Protein AF-A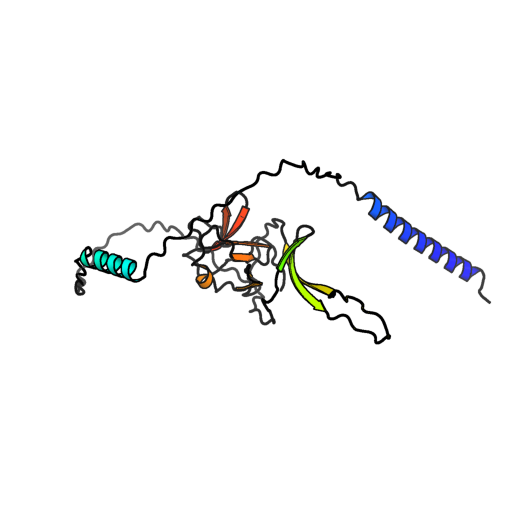0A955KFC2-F1 (afdb_monomer)

Secondary structure (DSSP, 8-state):
---HHHHHHHHHHHHHHHHHHHHHHHHHHTT-----------------------PPP---HHHHHHHHHHHHHHS-----PPPP---------------------PPP-EEEEEE---S----TTEEEEEETTEEEEEEEEEEPP--------------EEEEEEEEEEE-S-----B-EEESEEEEETTSPEEEGGGHHHHTTS-TT-EEEEETTS-EEEEE--SPP-TTSEEEETTEEEEEE-TT-SSS-SSBSSPPPP-

Solvent-accessible surface area (backbone atoms only — not comparable to full-atom values): 16300 Å² total; per-residue (Å²): 133,84,54,70,68,60,54,52,54,52,51,51,53,51,54,52,52,54,51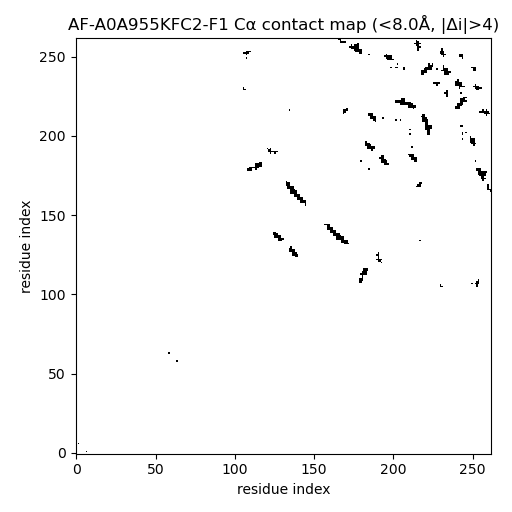,54,53,52,55,56,57,56,62,62,63,76,71,73,86,70,85,83,77,80,82,75,82,74,88,68,79,86,74,83,81,79,80,80,80,78,74,76,77,80,77,49,74,65,60,56,50,52,52,52,53,50,54,55,66,71,58,77,70,86,78,82,78,75,87,80,85,79,81,91,76,83,91,76,92,72,89,69,82,78,75,76,77,74,74,79,74,55,66,73,37,66,32,99,74,52,45,76,79,82,75,93,79,73,34,81,63,47,44,79,44,83,55,96,73,27,38,37,32,27,32,75,43,78,41,79,72,80,78,73,94,68,85,87,74,96,68,86,75,76,74,45,74,44,81,44,79,70,37,68,22,46,68,64,90,51,82,42,79,29,56,35,51,39,44,59,48,27,39,30,74,74,34,41,76,34,44,29,82,45,31,77,80,47,57,86,34,49,54,89,38,74,52,27,32,31,30,33,32,41,43,28,27,12,37,40,92,66,85,55,49,66,33,28,30,40,74,58,97,88,41,70,30,32,32,28,42,93,89,48,68,41,41,53,21,34,35,56,17,72,64,48,78,126

Structure (mmCIF, N/CA/C/O backbone):
data_AF-A0A955KFC2-F1
#
_entry.id   AF-A0A955KFC2-F1
#
loop_
_atom_site.group_PDB
_atom_site.id
_atom_site.type_symbol
_atom_site.label_atom_id
_atom_site.label_alt_id
_atom_site.label_comp_id
_atom_site.label_asym_id
_atom_site.label_entity_id
_atom_site.label_seq_id
_atom_site.pdbx_PDB_ins_code
_atom_site.Cartn_x
_atom_site.Cartn_y
_atom_site.Cartn_z
_atom_site.occupancy
_atom_site.B_iso_or_equiv
_atom_site.auth_seq_id
_atom_site.auth_comp_id
_atom_site.auth_asym_id
_atom_site.auth_atom_id
_atom_site.pdbx_PDB_model_num
ATOM 1 N N . MET A 1 1 ? 55.653 7.088 -36.688 1.00 61.22 1 MET A N 1
ATOM 2 C CA . MET A 1 1 ? 56.842 6.793 -35.860 1.00 61.22 1 MET A CA 1
ATOM 3 C C . MET A 1 1 ? 56.510 7.231 -34.441 1.00 61.22 1 MET A C 1
ATOM 5 O O . MET A 1 1 ? 56.567 8.418 -34.149 1.00 61.22 1 MET A O 1
ATOM 9 N N . PHE A 1 2 ? 56.004 6.314 -33.612 1.00 59.47 2 PHE A N 1
ATOM 10 C CA . PHE A 1 2 ? 55.626 6.640 -32.236 1.00 59.47 2 PHE A CA 1
ATOM 11 C C . PHE A 1 2 ? 56.893 6.969 -31.446 1.00 59.47 2 PHE A C 1
ATOM 13 O O . PHE A 1 2 ? 57.837 6.179 -31.431 1.00 59.47 2 PHE A O 1
ATOM 20 N N . ARG A 1 3 ? 56.949 8.162 -30.845 1.00 83.81 3 ARG A N 1
ATOM 21 C CA . ARG A 1 3 ? 58.062 8.534 -29.970 1.00 83.81 3 ARG A CA 1
ATOM 22 C C . ARG A 1 3 ? 58.012 7.619 -28.754 1.00 83.81 3 ARG A C 1
ATOM 24 O O . ARG A 1 3 ? 56.961 7.461 -28.142 1.00 83.81 3 ARG A O 1
ATOM 31 N N . THR A 1 4 ? 59.153 7.042 -28.392 1.00 85.94 4 THR A N 1
ATOM 32 C CA . THR A 1 4 ? 59.312 6.133 -27.242 1.00 85.94 4 THR A CA 1
ATOM 33 C C . THR A 1 4 ? 58.721 6.704 -25.949 1.00 85.94 4 THR A C 1
ATOM 35 O O . THR A 1 4 ? 58.198 5.959 -25.130 1.00 85.94 4 THR A O 1
ATOM 38 N N . ARG A 1 5 ? 58.708 8.035 -25.808 1.00 84.38 5 ARG A N 1
ATOM 39 C CA . ARG A 1 5 ? 58.059 8.755 -24.706 1.00 84.38 5 ARG A CA 1
ATOM 40 C C . ARG A 1 5 ? 56.543 8.534 -24.625 1.00 84.38 5 ARG A C 1
ATOM 42 O O . ARG A 1 5 ? 56.025 8.317 -23.536 1.00 84.38 5 ARG A O 1
ATOM 49 N N . ASP A 1 6 ? 55.843 8.570 -25.753 1.00 83.44 6 ASP A N 1
ATOM 50 C CA . ASP A 1 6 ? 54.380 8.458 -25.776 1.00 83.44 6 ASP A CA 1
ATOM 51 C C . ASP A 1 6 ? 53.945 6.999 -25.550 1.00 83.44 6 ASP A C 1
ATOM 53 O O . ASP A 1 6 ? 52.912 6.743 -24.936 1.00 83.44 6 ASP A O 1
ATOM 57 N N . PHE A 1 7 ? 54.787 6.038 -25.949 1.00 87.94 7 PHE A N 1
ATOM 58 C CA . PHE A 1 7 ? 54.589 4.620 -25.647 1.00 87.94 7 PHE A CA 1
ATOM 59 C C . PHE A 1 7 ? 54.726 4.321 -24.148 1.00 87.94 7 PHE A C 1
ATOM 61 O O . PHE A 1 7 ? 53.914 3.589 -23.592 1.00 87.94 7 PHE A O 1
ATOM 68 N N . VAL A 1 8 ? 55.710 4.927 -23.472 1.00 90.94 8 VAL A N 1
ATOM 69 C CA . VAL A 1 8 ? 55.885 4.764 -22.019 1.00 90.94 8 VAL A CA 1
ATOM 70 C C . VAL A 1 8 ? 54.702 5.356 -21.253 1.00 90.94 8 VAL A C 1
ATOM 72 O O . VAL A 1 8 ? 54.205 4.718 -20.330 1.00 90.94 8 VAL A O 1
ATOM 75 N N . LEU A 1 9 ? 54.200 6.529 -21.655 1.00 90.38 9 LEU A N 1
ATOM 76 C CA . LEU A 1 9 ? 53.029 7.132 -21.008 1.00 90.38 9 LEU A CA 1
ATOM 77 C C . LEU A 1 9 ? 51.771 6.275 -21.183 1.00 90.38 9 LEU A C 1
ATOM 79 O O . LEU A 1 9 ? 51.054 6.052 -20.212 1.00 90.38 9 LEU A O 1
ATOM 83 N N . LEU A 1 10 ? 51.537 5.743 -22.384 1.00 89.62 10 LEU A N 1
ATOM 84 C CA . LEU A 1 10 ? 50.406 4.854 -22.651 1.00 89.62 10 LEU A CA 1
ATOM 85 C C . LEU A 1 10 ? 50.527 3.525 -21.888 1.00 89.62 10 LEU A C 1
ATOM 87 O O . LEU A 1 10 ? 49.538 3.004 -21.382 1.00 89.62 10 LEU A O 1
ATOM 91 N N . PHE A 1 11 ? 51.736 2.982 -21.752 1.00 93.50 11 PHE A N 1
ATOM 92 C CA . PHE A 1 11 ? 51.947 1.759 -20.983 1.00 93.50 11 PHE A CA 1
ATOM 93 C C . PHE A 1 11 ? 51.674 1.971 -19.487 1.00 93.50 11 PHE A C 1
ATOM 95 O O . PHE A 1 11 ? 51.004 1.156 -18.856 1.00 93.50 11 PHE A O 1
ATOM 102 N N . VAL A 1 12 ? 52.125 3.096 -18.923 1.00 95.00 12 VAL A N 1
ATOM 103 C CA . VAL A 1 12 ? 51.882 3.439 -17.512 1.00 95.00 12 VAL A CA 1
ATOM 104 C C . VAL A 1 12 ? 50.390 3.631 -17.231 1.00 95.00 12 VAL A C 1
ATOM 106 O O . VAL A 1 12 ? 49.900 3.141 -16.213 1.00 95.00 12 VAL A O 1
ATOM 109 N N . THR A 1 13 ? 49.643 4.284 -18.127 1.00 94.31 13 THR A N 1
ATOM 110 C CA . THR A 1 13 ? 48.195 4.467 -17.940 1.00 94.31 13 THR A CA 1
ATOM 111 C C . THR A 1 13 ? 47.431 3.150 -18.031 1.00 94.31 13 THR A C 1
ATOM 113 O O . THR A 1 13 ? 46.535 2.921 -17.220 1.00 94.31 13 THR A O 1
ATOM 116 N N . ILE A 1 14 ? 47.809 2.251 -18.946 1.00 95.19 14 ILE A N 1
ATOM 117 C CA . ILE A 1 14 ? 47.202 0.916 -19.046 1.00 95.19 14 ILE A CA 1
ATOM 118 C C . ILE A 1 14 ? 47.467 0.095 -17.782 1.00 95.19 14 ILE A C 1
ATOM 120 O O . ILE A 1 14 ? 46.535 -0.491 -17.234 1.00 95.19 14 ILE A O 1
ATOM 124 N N . VAL A 1 15 ? 48.705 0.078 -17.279 1.00 95.62 15 VAL A N 1
ATOM 125 C CA . VAL A 1 15 ? 49.044 -0.654 -16.047 1.00 95.62 15 VAL A CA 1
ATOM 126 C C . VAL A 1 15 ? 48.265 -0.105 -14.851 1.00 95.62 15 VAL A C 1
ATOM 128 O O . VAL A 1 15 ? 47.722 -0.882 -14.068 1.00 95.62 15 VAL A O 1
ATOM 131 N N . PHE A 1 16 ? 48.142 1.219 -14.738 1.00 94.94 16 PHE A N 1
ATOM 132 C CA . PHE A 1 16 ? 47.355 1.850 -13.679 1.00 94.94 16 PHE A CA 1
ATOM 133 C C . PHE A 1 16 ? 45.870 1.462 -13.754 1.00 94.94 16 PHE A C 1
ATOM 135 O O . PHE A 1 16 ? 45.256 1.133 -12.739 1.00 94.94 16 PHE A O 1
ATOM 142 N N . LEU A 1 17 ? 45.303 1.434 -14.962 1.00 94.50 17 LEU A N 1
ATOM 143 C CA . LEU A 1 17 ? 43.907 1.070 -15.190 1.00 94.50 17 LEU A CA 1
ATOM 144 C C . LEU A 1 17 ? 43.649 -0.409 -14.851 1.00 94.50 17 LEU A C 1
ATOM 146 O O . LEU A 1 17 ? 42.684 -0.721 -14.154 1.00 94.50 17 LEU A O 1
ATOM 150 N N . ILE A 1 18 ? 44.549 -1.314 -15.248 1.00 95.31 18 ILE A N 1
ATOM 151 C CA . ILE A 1 18 ? 44.472 -2.740 -14.890 1.00 95.31 18 ILE A CA 1
ATOM 152 C C . ILE A 1 18 ? 44.576 -2.929 -13.372 1.00 95.31 18 ILE A C 1
ATOM 154 O O . ILE A 1 18 ? 43.822 -3.719 -12.799 1.00 95.31 18 ILE A O 1
ATOM 158 N N . MET A 1 19 ? 45.459 -2.189 -12.696 1.00 94.12 19 MET A N 1
ATOM 159 C CA . MET A 1 19 ? 45.613 -2.270 -11.242 1.00 94.12 19 MET A CA 1
ATOM 160 C C . MET A 1 19 ? 44.346 -1.800 -10.509 1.00 94.12 19 MET A C 1
ATOM 162 O O . MET A 1 19 ? 43.916 -2.449 -9.555 1.00 94.12 19 MET A O 1
ATOM 166 N N . ALA A 1 20 ? 43.702 -0.730 -10.988 1.00 90.50 20 ALA A N 1
ATOM 167 C CA . ALA A 1 20 ? 42.450 -0.224 -10.428 1.00 90.50 20 ALA A CA 1
ATOM 168 C C . ALA A 1 20 ? 41.291 -1.225 -10.585 1.00 90.50 20 ALA A C 1
ATOM 170 O O . ALA A 1 20 ? 40.562 -1.485 -9.625 1.00 90.50 20 ALA A O 1
ATOM 171 N N . ILE A 1 21 ? 41.154 -1.849 -11.761 1.00 88.75 21 ILE A N 1
ATOM 172 C CA . ILE A 1 21 ? 40.141 -2.892 -11.990 1.00 88.75 21 ILE A CA 1
ATOM 173 C C . ILE A 1 21 ? 40.398 -4.097 -11.074 1.00 88.75 21 ILE A C 1
ATOM 175 O O . ILE A 1 21 ? 39.487 -4.550 -10.382 1.00 88.75 21 ILE A O 1
ATOM 179 N N . SER A 1 22 ? 41.649 -4.562 -10.998 1.00 87.19 22 SER A N 1
ATOM 180 C CA . SER A 1 22 ? 42.053 -5.691 -10.143 1.00 87.19 22 SER A CA 1
ATOM 181 C C . SER A 1 22 ? 41.725 -5.453 -8.664 1.00 87.19 22 SER A C 1
ATOM 183 O O . SER A 1 22 ? 41.170 -6.326 -8.000 1.00 87.19 22 SER A O 1
ATOM 185 N N . ALA A 1 23 ? 42.022 -4.255 -8.149 1.00 83.56 23 ALA A N 1
ATOM 186 C CA . ALA A 1 23 ? 41.739 -3.888 -6.762 1.00 83.56 23 ALA A CA 1
ATOM 187 C C . ALA A 1 23 ? 40.231 -3.836 -6.463 1.00 83.56 23 ALA A C 1
ATOM 189 O O . ALA A 1 23 ? 39.800 -4.179 -5.361 1.00 83.56 23 ALA A O 1
ATOM 190 N N . THR A 1 24 ? 39.424 -3.441 -7.449 1.00 83.31 24 THR A N 1
ATOM 191 C CA . THR A 1 24 ? 37.966 -3.364 -7.301 1.00 83.31 24 THR A CA 1
ATOM 192 C C . THR A 1 24 ? 37.343 -4.760 -7.223 1.00 83.31 24 THR A C 1
ATOM 194 O O . THR A 1 24 ? 36.487 -4.994 -6.374 1.00 83.31 24 THR A O 1
ATOM 197 N N . LEU A 1 25 ? 37.828 -5.710 -8.033 1.00 77.25 25 LEU A N 1
ATOM 198 C CA . LEU A 1 25 ? 37.361 -7.103 -8.025 1.00 77.25 25 LEU A CA 1
ATOM 199 C C . LEU A 1 25 ? 37.777 -7.873 -6.759 1.00 77.25 25 LEU A C 1
ATOM 201 O O . LEU A 1 25 ? 37.017 -8.692 -6.251 1.00 77.25 25 LEU A O 1
ATOM 205 N N . PHE A 1 26 ? 38.955 -7.591 -6.196 1.00 75.50 26 PHE A N 1
ATOM 206 C CA . PHE A 1 26 ? 39.386 -8.241 -4.949 1.00 75.50 26 PHE A CA 1
ATOM 207 C C . PHE A 1 26 ? 38.607 -7.756 -3.715 1.00 75.50 26 PHE A C 1
ATOM 209 O O . PHE A 1 26 ? 38.409 -8.510 -2.760 1.00 75.50 26 PHE A O 1
ATOM 216 N N . LYS A 1 27 ? 38.137 -6.502 -3.723 1.00 66.94 27 LYS A N 1
ATOM 217 C CA . LYS A 1 27 ? 37.356 -5.931 -2.614 1.00 66.94 27 LYS A CA 1
ATOM 218 C C . LYS A 1 27 ? 35.906 -6.429 -2.591 1.00 66.94 27 LYS A C 1
ATOM 220 O O . LYS A 1 27 ? 35.290 -6.433 -1.529 1.00 66.94 27 LYS A O 1
ATOM 225 N N . THR A 1 28 ? 35.362 -6.870 -3.725 1.00 57.62 28 THR A N 1
ATOM 226 C CA . THR A 1 28 ? 34.033 -7.500 -3.780 1.00 57.62 28 THR A CA 1
ATOM 227 C C . THR A 1 28 ? 34.054 -8.966 -3.341 1.00 57.62 28 THR A C 1
ATOM 229 O O . THR A 1 28 ? 33.053 -9.433 -2.809 1.00 57.62 28 THR A O 1
ATOM 232 N N . GLN A 1 29 ? 35.182 -9.677 -3.464 1.00 56.44 29 GLN A N 1
ATOM 233 C CA . GLN A 1 29 ? 35.295 -11.077 -3.021 1.00 56.44 29 GLN A CA 1
ATOM 234 C C . GLN A 1 29 ? 35.478 -11.252 -1.505 1.00 56.44 29 GLN A C 1
ATOM 236 O O . GLN A 1 29 ? 35.039 -12.253 -0.951 1.00 56.44 29 GLN A O 1
ATOM 241 N N . THR A 1 30 ? 36.075 -10.286 -0.803 1.00 52.53 30 THR A N 1
ATOM 242 C CA . THR A 1 30 ? 36.317 -10.384 0.654 1.00 52.53 30 THR A CA 1
ATOM 243 C C . THR A 1 30 ? 35.120 -9.975 1.520 1.00 52.53 30 THR A C 1
ATOM 245 O O . THR A 1 30 ? 35.233 -9.926 2.741 1.00 52.53 30 THR A O 1
ATOM 248 N N . LYS A 1 31 ? 33.953 -9.721 0.910 1.00 46.53 31 LYS A N 1
ATOM 249 C CA . LYS A 1 31 ? 32.684 -9.438 1.603 1.00 46.53 31 LYS A CA 1
ATOM 250 C C . LYS A 1 31 ? 31.632 -10.535 1.365 1.00 46.53 31 LYS A C 1
ATOM 252 O O . LYS A 1 31 ? 30.448 -10.247 1.243 1.00 46.53 31 LYS A O 1
ATOM 257 N N . SER A 1 32 ? 32.083 -11.785 1.283 1.00 47.16 32 SER A N 1
ATOM 258 C CA . SER A 1 32 ? 31.260 -12.995 1.407 1.00 47.16 32 SER A CA 1
ATOM 259 C C . SER A 1 32 ? 31.760 -13.774 2.619 1.00 47.16 32 SER A C 1
ATOM 261 O O . SER A 1 32 ? 32.472 -14.762 2.498 1.00 47.16 32 SER A O 1
ATOM 263 N N . ASP A 1 33 ? 31.437 -13.256 3.799 1.00 50.62 33 ASP A N 1
ATOM 264 C CA . ASP A 1 33 ? 31.399 -14.055 5.019 1.00 50.62 33 ASP A CA 1
ATOM 265 C C . ASP A 1 33 ? 29.950 -13.996 5.500 1.00 50.62 33 ASP A C 1
ATOM 267 O O . ASP A 1 33 ? 29.528 -13.104 6.237 1.00 50.62 33 ASP A O 1
ATOM 271 N N . SER A 1 34 ? 29.139 -14.869 4.916 1.00 47.09 34 SER A N 1
ATOM 272 C CA . SER A 1 34 ? 27.768 -15.117 5.332 1.00 47.09 34 SER A CA 1
ATOM 273 C C . SER A 1 34 ? 27.632 -16.619 5.473 1.00 47.09 34 SER A C 1
ATOM 275 O O . SER A 1 34 ? 27.708 -17.348 4.487 1.00 47.09 34 SER A O 1
ATOM 277 N N . GLN A 1 35 ? 27.501 -17.025 6.734 1.00 47.53 35 GLN A N 1
ATOM 278 C CA . GLN A 1 35 ? 27.220 -18.364 7.225 1.00 47.53 35 GLN A CA 1
ATOM 279 C C . GLN A 1 35 ? 26.385 -19.187 6.244 1.00 47.53 35 GLN A C 1
ATOM 281 O O . GLN A 1 35 ? 25.205 -18.913 6.017 1.00 47.53 35 GLN A O 1
ATOM 286 N N . ASP A 1 36 ? 27.018 -20.229 5.722 1.00 40.25 36 ASP A N 1
ATOM 287 C CA . ASP A 1 36 ? 26.385 -21.307 4.984 1.00 40.25 36 ASP A CA 1
ATOM 288 C C . ASP A 1 36 ? 25.473 -22.073 5.958 1.00 40.25 36 ASP A C 1
ATOM 290 O O . ASP A 1 36 ? 25.904 -22.936 6.725 1.00 40.25 36 ASP A O 1
ATOM 294 N N . SER A 1 37 ? 24.207 -21.661 6.022 1.00 49.53 37 SER A N 1
ATOM 295 C CA . SER A 1 37 ? 23.164 -22.381 6.748 1.00 49.53 37 SER A CA 1
ATOM 296 C C . SER A 1 37 ? 22.727 -23.543 5.871 1.00 49.53 37 SER A C 1
ATOM 298 O O . SER A 1 37 ? 21.820 -23.425 5.050 1.00 49.53 37 SER A O 1
ATOM 300 N N . GLN A 1 38 ? 23.426 -24.662 6.019 1.00 46.75 38 GLN A N 1
ATOM 301 C CA . GLN A 1 38 ? 23.119 -25.912 5.344 1.00 46.75 38 GLN A CA 1
ATOM 302 C C . GLN A 1 38 ? 21.745 -26.413 5.827 1.00 46.75 38 GLN A C 1
ATOM 304 O O . GLN A 1 38 ? 21.617 -26.986 6.908 1.00 46.75 38 GLN A O 1
ATOM 309 N N . ILE A 1 39 ? 20.693 -26.158 5.043 1.00 49.41 39 ILE A N 1
ATOM 310 C CA . ILE A 1 39 ? 19.355 -26.713 5.278 1.00 49.41 39 ILE A CA 1
ATOM 311 C C . ILE A 1 39 ? 19.434 -28.216 5.000 1.00 49.41 39 ILE A C 1
ATOM 313 O O . ILE A 1 39 ? 19.470 -28.660 3.853 1.00 49.41 39 ILE A O 1
ATOM 317 N N . GLN A 1 40 ? 19.505 -29.004 6.070 1.00 46.59 40 GLN A N 1
ATOM 318 C CA . GLN A 1 40 ? 19.429 -30.456 6.024 1.00 46.59 40 GLN A CA 1
ATOM 319 C C . GLN A 1 40 ? 17.948 -30.852 6.054 1.00 46.59 40 GLN A C 1
ATOM 321 O O . GLN A 1 40 ? 17.295 -30.770 7.094 1.00 46.59 40 GLN A O 1
ATOM 326 N N . PHE A 1 41 ? 17.401 -31.251 4.906 1.00 52.97 41 PHE A N 1
ATOM 327 C CA . PHE A 1 41 ? 16.067 -31.843 4.847 1.00 52.97 41 PHE A CA 1
ATOM 328 C C . PHE A 1 41 ? 16.122 -33.214 5.525 1.00 52.97 41 PHE A C 1
ATOM 330 O O . PHE A 1 41 ? 16.701 -34.162 4.996 1.00 52.97 41 PHE A O 1
ATOM 337 N N . VAL A 1 42 ? 15.567 -33.296 6.733 1.00 51.06 42 VAL A N 1
ATOM 338 C CA . VAL A 1 42 ? 15.299 -34.571 7.395 1.00 51.06 42 VAL A CA 1
ATOM 339 C C . VAL A 1 42 ? 14.081 -35.166 6.707 1.00 51.06 42 VAL A C 1
ATOM 341 O O . VAL A 1 42 ? 12.971 -34.653 6.855 1.00 51.06 42 VAL A O 1
ATOM 344 N N . ASP A 1 43 ? 14.325 -36.222 5.935 1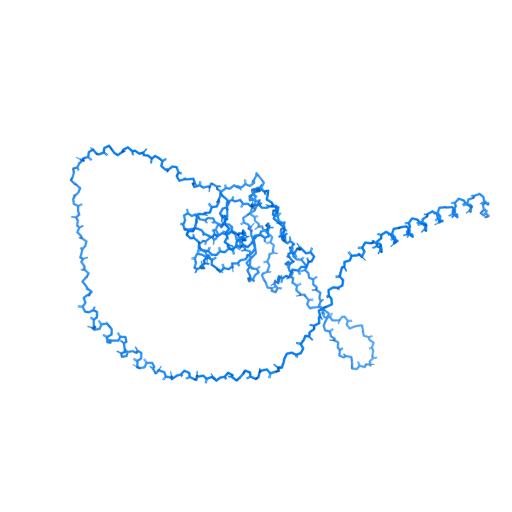.00 50.81 43 ASP A N 1
ATOM 345 C CA . ASP A 1 43 ? 13.313 -37.075 5.320 1.00 50.81 43 ASP A CA 1
ATOM 346 C C . ASP A 1 43 ? 12.462 -37.687 6.442 1.00 50.81 43 ASP A C 1
ATOM 348 O O . ASP A 1 43 ? 12.825 -38.673 7.088 1.00 50.81 43 ASP A O 1
ATOM 352 N N . SER A 1 44 ? 11.391 -36.977 6.785 1.00 52.62 44 SER A N 1
ATOM 353 C CA . SER A 1 44 ? 10.448 -37.367 7.820 1.00 52.62 44 SER A CA 1
ATOM 354 C C . SER A 1 44 ? 9.400 -38.223 7.140 1.00 52.62 44 SER A C 1
ATOM 356 O O . SER A 1 44 ? 8.794 -37.798 6.158 1.00 52.62 44 SER A O 1
ATOM 358 N N . ALA A 1 45 ? 9.268 -39.447 7.647 1.00 51.97 45 ALA A N 1
ATOM 359 C CA . ALA A 1 45 ? 8.430 -40.504 7.118 1.00 51.97 45 ALA A CA 1
ATOM 360 C C . ALA A 1 45 ? 7.095 -39.985 6.567 1.00 51.97 45 ALA A C 1
ATOM 362 O O . ALA A 1 45 ? 6.375 -39.231 7.215 1.00 51.97 45 ALA A O 1
ATOM 363 N N . GLN A 1 46 ? 6.811 -40.435 5.352 1.00 53.75 46 GLN A N 1
ATOM 364 C CA . GLN A 1 46 ? 5.597 -40.232 4.585 1.00 53.75 46 GLN A CA 1
ATOM 365 C C . GLN A 1 46 ? 4.365 -40.636 5.415 1.00 53.75 46 GLN A C 1
ATOM 367 O O . GLN A 1 46 ? 3.959 -41.796 5.420 1.00 53.75 46 GLN A O 1
ATOM 372 N N . GLU A 1 47 ? 3.779 -39.690 6.148 1.00 55.41 47 GLU A N 1
ATOM 373 C CA . GLU A 1 47 ? 2.449 -39.865 6.720 1.00 55.41 47 GLU A CA 1
ATOM 374 C C . GLU A 1 47 ? 1.425 -39.707 5.590 1.00 55.41 47 GLU A C 1
ATOM 376 O O . GLU A 1 47 ? 1.227 -38.624 5.034 1.00 55.41 47 GLU A O 1
ATOM 381 N N . GLU A 1 48 ? 0.808 -40.824 5.203 1.00 48.66 48 GLU A N 1
ATOM 382 C CA . GLU A 1 48 ? -0.365 -40.853 4.331 1.00 48.66 48 GLU A CA 1
ATOM 383 C C . GLU A 1 48 ? -1.535 -40.151 5.031 1.00 48.66 48 GLU A C 1
ATOM 385 O O . GLU A 1 48 ? -2.272 -40.741 5.821 1.00 48.66 48 GLU A O 1
ATOM 390 N N . TYR A 1 49 ? -1.739 -38.875 4.717 1.00 56.34 49 TYR A N 1
ATOM 391 C CA . TYR A 1 49 ? -2.977 -38.184 5.054 1.00 56.34 49 TYR A CA 1
ATOM 392 C C . TYR A 1 49 ? -4.067 -38.590 4.054 1.00 56.34 49 TYR A C 1
ATOM 394 O O . TYR A 1 49 ? -4.155 -38.065 2.944 1.00 56.34 49 TYR A O 1
ATOM 402 N N . SER A 1 50 ? -4.912 -39.541 4.456 1.00 54.22 50 SER A N 1
ATOM 403 C CA . SER A 1 50 ? -6.168 -39.859 3.774 1.00 54.22 50 SER A CA 1
ATOM 404 C C . SER A 1 50 ? -7.228 -38.823 4.155 1.00 54.22 50 SER A C 1
ATOM 406 O O . SER A 1 50 ? -7.744 -38.839 5.271 1.00 54.22 50 SER A O 1
ATOM 408 N N . ALA A 1 51 ? -7.569 -37.924 3.231 1.00 50.38 51 ALA A N 1
ATOM 409 C CA . ALA A 1 51 ? -8.714 -37.031 3.377 1.00 50.38 51 ALA A CA 1
ATOM 410 C C . ALA A 1 51 ? -9.996 -37.756 2.939 1.00 50.38 51 ALA A C 1
ATOM 412 O O . ALA A 1 51 ? -10.199 -38.027 1.755 1.00 50.38 51 ALA A O 1
ATOM 413 N N . GLU A 1 52 ? -10.873 -38.063 3.893 1.00 56.81 52 GLU A N 1
ATOM 414 C CA . GLU A 1 52 ? -12.214 -38.561 3.599 1.00 56.81 52 GLU A CA 1
ATOM 415 C C . GLU A 1 52 ? -13.110 -37.381 3.196 1.00 56.81 52 GLU A C 1
ATOM 417 O O . GLU A 1 52 ? -13.404 -36.485 3.989 1.00 56.81 52 GLU A O 1
ATOM 422 N N . ILE A 1 53 ? -13.509 -37.350 1.924 1.00 54.12 53 ILE A N 1
ATOM 423 C CA . ILE A 1 53 ? -14.454 -36.360 1.406 1.00 54.12 53 ILE A CA 1
ATOM 424 C C . ILE A 1 53 ? -15.843 -36.750 1.912 1.00 54.12 53 ILE A C 1
ATOM 426 O O . ILE A 1 53 ? -16.498 -37.626 1.348 1.00 54.12 53 ILE A O 1
ATOM 430 N N . ILE A 1 54 ? -16.310 -36.080 2.964 1.00 59.84 54 ILE A N 1
ATOM 431 C CA . ILE A 1 54 ? -17.714 -36.146 3.372 1.00 59.84 54 ILE A CA 1
ATOM 432 C C . ILE A 1 54 ? -18.519 -35.422 2.289 1.00 59.84 54 ILE A C 1
ATOM 434 O O . ILE A 1 54 ? -18.496 -34.192 2.199 1.00 59.84 54 ILE A O 1
ATOM 438 N N . LEU A 1 55 ? -19.204 -36.184 1.431 1.00 56.97 55 LEU A N 1
ATOM 439 C CA . LEU A 1 55 ? -20.148 -35.611 0.477 1.00 56.97 55 LEU A CA 1
ATOM 440 C C . LEU A 1 55 ? -21.240 -34.863 1.259 1.00 56.97 55 LEU A C 1
ATOM 442 O O . LEU A 1 55 ? -21.873 -35.469 2.128 1.00 56.97 55 LEU A O 1
ATOM 446 N N . PRO A 1 56 ? -21.500 -33.577 0.963 1.00 60.88 56 PRO A N 1
ATOM 447 C CA . PRO A 1 56 ? -22.605 -32.871 1.582 1.00 60.88 56 PRO A CA 1
ATOM 448 C C . PRO A 1 56 ? -23.907 -33.550 1.164 1.00 60.88 56 PRO A C 1
ATOM 450 O O . PRO A 1 56 ? -24.222 -33.657 -0.024 1.00 60.88 56 PRO A O 1
ATOM 453 N N . GLU A 1 57 ? -24.654 -34.009 2.164 1.00 62.50 57 GLU A N 1
ATOM 454 C CA . GLU A 1 57 ? -26.024 -34.478 2.019 1.00 62.50 57 GLU A CA 1
ATOM 455 C C . GLU A 1 57 ? -26.799 -33.443 1.194 1.00 62.50 57 GLU A C 1
ATOM 457 O O . GLU A 1 57 ? -26.838 -32.253 1.525 1.00 62.50 57 GLU A O 1
ATOM 462 N N . SER A 1 58 ? -27.337 -33.864 0.049 1.00 62.50 58 SER A N 1
ATOM 463 C CA . SER A 1 58 ? -28.011 -32.977 -0.894 1.00 62.50 58 SER A CA 1
ATOM 464 C C . SER A 1 58 ? -29.353 -32.540 -0.310 1.00 62.50 58 SER A C 1
ATOM 466 O O . SER A 1 58 ? -30.402 -33.097 -0.635 1.00 62.50 58 SER A O 1
ATOM 468 N N . VAL A 1 59 ? -29.327 -31.547 0.579 1.00 66.38 59 VAL A N 1
ATOM 469 C CA . VAL A 1 59 ? -30.534 -30.937 1.134 1.00 66.38 59 VAL A CA 1
ATOM 470 C C . VAL A 1 59 ? -31.282 -30.271 -0.017 1.00 66.38 59 VAL A C 1
ATOM 472 O O . VAL A 1 59 ? -30.853 -29.243 -0.552 1.00 66.38 59 VAL A O 1
ATOM 475 N N . SER A 1 60 ? -32.393 -30.883 -0.428 1.00 75.81 60 SER A N 1
ATOM 476 C CA . SER A 1 60 ? -33.199 -30.402 -1.544 1.00 75.81 60 SER A CA 1
ATOM 477 C C . SER A 1 60 ? -33.763 -29.009 -1.240 1.00 75.81 60 SER A C 1
ATOM 479 O O . SER A 1 60 ? -34.054 -28.644 -0.095 1.00 75.81 60 SER A O 1
ATOM 481 N N . ARG A 1 61 ? -33.932 -28.201 -2.292 1.00 70.25 61 ARG A N 1
ATOM 482 C CA . ARG A 1 61 ? -34.491 -26.838 -2.223 1.00 70.25 61 ARG A CA 1
ATOM 483 C C . ARG A 1 61 ? -35.846 -26.795 -1.503 1.00 70.25 61 ARG A C 1
ATOM 485 O O . ARG A 1 61 ? -36.178 -25.794 -0.871 1.00 70.25 61 ARG A O 1
ATOM 492 N N . GLU A 1 62 ? -36.599 -27.887 -1.568 1.00 78.12 62 GLU A N 1
ATOM 493 C CA . GLU A 1 62 ? -37.900 -28.057 -0.921 1.00 78.12 62 GLU A CA 1
ATOM 494 C C . GLU A 1 62 ? -37.781 -28.152 0.605 1.00 78.12 62 GLU A C 1
ATOM 496 O O . GLU A 1 62 ? -38.552 -27.501 1.309 1.00 78.12 62 GLU A O 1
ATOM 501 N N . SER A 1 63 ? -36.762 -28.848 1.123 1.00 78.62 63 SER A N 1
ATOM 502 C CA . SER A 1 63 ? -36.483 -28.914 2.565 1.00 78.62 63 SER A CA 1
ATOM 503 C C . SER A 1 63 ? -36.132 -27.536 3.134 1.00 78.62 63 SER A C 1
ATOM 505 O O . SER A 1 63 ? -36.653 -27.134 4.174 1.00 78.62 63 SER A O 1
ATOM 507 N N . LYS A 1 64 ? -35.309 -26.758 2.416 1.00 77.88 64 LYS A N 1
ATOM 508 C CA . LYS A 1 64 ? -34.937 -25.391 2.830 1.00 77.88 64 LYS A CA 1
ATOM 509 C C . LYS A 1 64 ? -36.128 -24.432 2.822 1.00 77.88 64 LYS A C 1
ATOM 511 O O . LYS A 1 64 ? -36.241 -23.575 3.696 1.00 77.88 64 LYS A O 1
ATOM 516 N N . LEU A 1 65 ? -37.034 -24.575 1.853 1.00 79.88 65 LEU A N 1
ATOM 517 C CA . LEU A 1 65 ? -38.256 -23.770 1.785 1.00 79.88 65 LEU A CA 1
ATOM 518 C C . LEU A 1 65 ? -39.247 -24.121 2.899 1.00 79.88 65 LEU A C 1
ATOM 520 O O . LEU A 1 65 ? -39.895 -23.220 3.429 1.00 79.88 65 LEU A O 1
ATOM 524 N N . ALA A 1 66 ? -39.353 -25.396 3.278 1.00 82.44 66 ALA A N 1
ATOM 525 C CA . ALA A 1 66 ? -40.178 -25.816 4.407 1.00 82.44 66 ALA A CA 1
ATOM 526 C C . ALA A 1 66 ? -39.632 -25.274 5.739 1.00 82.44 66 ALA A C 1
ATOM 528 O O . ALA A 1 66 ? -40.401 -24.774 6.560 1.00 82.44 66 ALA A O 1
ATOM 529 N N . GLU A 1 67 ? -38.309 -25.288 5.923 1.00 82.44 67 GLU A N 1
ATOM 530 C CA . GLU A 1 67 ? -37.677 -24.742 7.126 1.00 82.44 67 GLU A CA 1
ATOM 531 C C . GLU A 1 67 ? -37.825 -23.214 7.218 1.00 82.44 67 GLU A C 1
ATOM 533 O O . GLU A 1 67 ? -38.170 -22.697 8.282 1.00 82.44 67 GLU A O 1
ATOM 538 N N . MET A 1 68 ? -37.651 -22.487 6.106 1.00 76.56 68 MET A N 1
ATOM 539 C CA . MET A 1 68 ? -37.893 -21.038 6.070 1.00 76.56 68 MET A CA 1
ATOM 540 C C . MET A 1 68 ? -39.353 -20.693 6.374 1.00 76.56 68 MET A C 1
ATOM 542 O O . MET A 1 68 ? -39.613 -19.788 7.162 1.00 76.56 68 MET A O 1
ATOM 546 N N . LYS A 1 69 ? -40.316 -21.433 5.809 1.00 79.94 69 LYS A N 1
ATOM 547 C CA . LYS A 1 69 ? -41.742 -21.218 6.102 1.00 79.94 69 LYS A CA 1
ATOM 548 C C . LYS A 1 69 ? -42.082 -21.499 7.564 1.00 79.94 69 LYS A C 1
ATOM 550 O O . LYS A 1 69 ? -42.877 -20.762 8.138 1.00 79.94 69 LYS A O 1
ATOM 555 N N . ARG A 1 70 ? -41.460 -22.514 8.176 1.00 8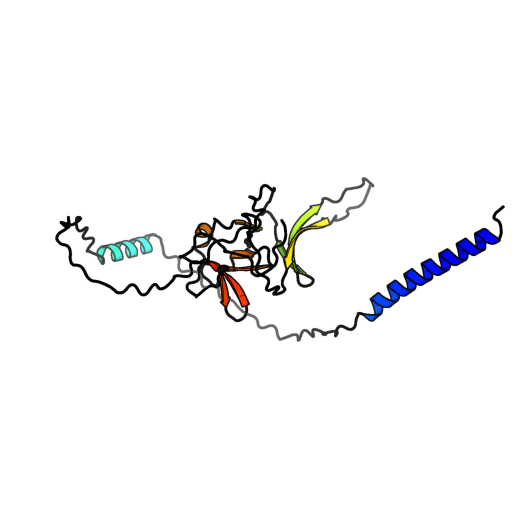2.06 70 ARG A N 1
ATOM 556 C CA . ARG A 1 70 ? -41.621 -22.792 9.609 1.00 82.06 70 ARG A CA 1
ATOM 557 C C . ARG A 1 70 ? -41.091 -21.639 10.461 1.00 82.06 70 ARG A C 1
ATOM 559 O O . ARG A 1 70 ? -41.818 -21.173 11.326 1.00 82.06 70 ARG A O 1
ATOM 566 N N . LYS A 1 71 ? -39.885 -21.133 10.172 1.00 79.00 71 LYS A N 1
ATOM 567 C CA . LYS A 1 71 ? -39.293 -20.008 10.922 1.00 79.00 71 LYS A CA 1
ATOM 568 C C . LYS A 1 71 ? -40.129 -18.728 10.826 1.00 79.00 71 LYS A C 1
ATOM 570 O O . LYS A 1 71 ? -40.270 -18.037 11.824 1.00 79.00 71 LYS A O 1
ATOM 575 N N . ILE A 1 72 ? -40.729 -18.448 9.667 1.00 74.75 72 ILE A N 1
ATOM 576 C CA . ILE A 1 72 ? -41.602 -17.275 9.475 1.00 74.75 72 ILE A CA 1
ATOM 577 C C . ILE A 1 72 ? -42.931 -17.422 10.233 1.00 74.75 72 ILE A C 1
ATOM 579 O O . ILE A 1 72 ? -43.446 -16.443 10.765 1.00 74.75 72 ILE A O 1
ATOM 583 N N . ALA A 1 73 ? -43.493 -18.633 10.295 1.00 76.31 73 ALA A N 1
ATOM 584 C CA . ALA A 1 73 ? -44.714 -18.892 11.059 1.00 76.31 73 ALA A CA 1
ATOM 585 C C . ALA A 1 73 ? -44.482 -18.827 12.580 1.00 76.31 73 ALA A C 1
ATOM 587 O O . ALA A 1 73 ? -45.394 -18.488 13.328 1.00 76.31 73 ALA A O 1
ATOM 588 N N . GLU A 1 74 ? -43.268 -19.151 13.026 1.00 75.12 74 GLU A N 1
ATOM 589 C CA . GLU A 1 74 ? -42.860 -19.123 14.433 1.00 75.12 74 GLU A CA 1
ATOM 590 C C . GLU A 1 74 ? -42.499 -17.700 14.903 1.00 75.12 74 GLU A C 1
ATOM 592 O O . GLU A 1 74 ? -42.732 -17.359 16.058 1.00 75.12 74 GLU A O 1
ATOM 597 N N . SER A 1 75 ? -42.037 -16.822 14.002 1.00 63.47 75 SER A N 1
ATOM 598 C CA . SER A 1 75 ? -41.769 -15.398 14.271 1.00 63.47 75 SER A CA 1
ATOM 599 C C . SER A 1 75 ? -43.017 -14.506 14.151 1.00 63.47 75 SER A C 1
ATOM 601 O O . SER A 1 75 ? -42.938 -13.397 13.624 1.00 63.47 75 SER A O 1
ATOM 603 N N . GLY A 1 76 ? -44.181 -15.012 14.565 1.00 61.16 76 GLY A N 1
ATOM 604 C CA . GLY A 1 76 ? -45.509 -14.428 14.357 1.00 61.16 76 GLY A CA 1
ATOM 605 C C . GLY A 1 76 ? -45.810 -13.119 15.098 1.00 61.16 76 GLY A C 1
ATOM 606 O O . GLY A 1 76 ? -46.822 -13.055 15.780 1.00 61.16 76 GLY A O 1
ATOM 607 N N . GLU A 1 77 ? -44.994 -12.078 14.924 1.00 58.38 77 GLU A N 1
ATOM 608 C CA . GLU A 1 77 ? -45.307 -10.690 15.285 1.00 58.38 77 GLU A CA 1
ATOM 609 C C . GLU A 1 77 ? -44.419 -9.719 14.481 1.00 58.38 77 GLU A C 1
ATOM 611 O O . GLU A 1 77 ? -43.374 -9.256 14.927 1.00 58.38 77 GLU A O 1
ATOM 616 N N . VAL A 1 78 ? -44.834 -9.390 13.253 1.00 53.56 78 VAL A N 1
ATOM 617 C CA . VAL A 1 78 ? -44.373 -8.166 12.576 1.00 53.56 78 VAL A CA 1
ATOM 618 C C . VAL A 1 78 ? -45.430 -7.101 12.847 1.00 53.56 78 VAL A C 1
ATOM 620 O O . VAL A 1 78 ? -46.320 -6.860 12.033 1.00 53.56 78 VAL A O 1
ATOM 623 N N . SER A 1 79 ? -45.374 -6.515 14.043 1.00 41.72 79 SER A N 1
ATOM 624 C CA . SER A 1 79 ? -46.136 -5.311 14.371 1.00 41.72 79 SER A CA 1
ATOM 625 C C . SER A 1 79 ? -45.374 -4.104 13.833 1.00 41.72 79 SER A C 1
ATOM 627 O O . SER A 1 79 ? -44.365 -3.688 14.398 1.00 41.72 79 SER A O 1
ATOM 629 N N . ILE A 1 80 ? -45.842 -3.549 12.716 1.00 51.34 80 ILE A N 1
ATOM 630 C CA . ILE A 1 80 ? -45.419 -2.226 12.253 1.00 51.34 80 ILE A CA 1
ATOM 631 C C . ILE A 1 80 ? -46.186 -1.214 13.105 1.00 51.34 80 ILE A C 1
ATOM 633 O O . ILE A 1 80 ? -47.350 -0.921 12.836 1.00 51.34 80 ILE A O 1
ATOM 637 N N . SER A 1 81 ? -45.550 -0.717 14.163 1.00 44.84 81 SER A N 1
ATOM 638 C CA . SER A 1 81 ? -46.059 0.438 14.901 1.00 44.84 81 SER A CA 1
ATOM 639 C C . SER A 1 81 ? -45.912 1.689 14.031 1.00 44.84 81 SER A C 1
ATOM 641 O O . SER A 1 81 ? -44.832 1.974 13.514 1.00 44.84 81 SER A O 1
ATOM 643 N N . ALA A 1 82 ? -47.021 2.403 13.837 1.00 52.41 82 ALA A N 1
ATOM 644 C CA . ALA A 1 82 ? -47.073 3.696 13.160 1.00 52.41 82 ALA A CA 1
ATOM 645 C C . ALA A 1 82 ? -46.227 4.752 13.909 1.00 52.41 82 ALA A C 1
ATOM 647 O O . ALA A 1 82 ? -46.066 4.631 15.126 1.00 52.41 82 ALA A O 1
ATOM 648 N N . PRO A 1 83 ? -45.690 5.775 13.215 1.00 48.88 83 PRO A N 1
ATOM 649 C CA . PRO A 1 83 ? -44.878 6.807 13.849 1.00 48.88 83 PRO A CA 1
ATOM 650 C C . PRO A 1 83 ? -45.728 7.624 14.828 1.00 48.88 83 PRO A C 1
ATOM 652 O O . PRO A 1 83 ? -46.804 8.106 14.480 1.00 48.88 83 PRO A O 1
ATOM 655 N N . VAL A 1 84 ? -45.237 7.733 16.060 1.00 46.81 84 VAL A N 1
ATOM 656 C CA . VAL A 1 84 ? -45.774 8.615 17.096 1.00 46.81 84 VAL A CA 1
ATOM 657 C C . VAL A 1 84 ? -45.232 10.015 16.820 1.00 46.81 84 VAL A C 1
ATOM 659 O O . VAL A 1 84 ? -44.019 10.211 16.802 1.00 46.81 84 VAL A O 1
ATOM 662 N N . ASP A 1 85 ? -46.131 10.964 16.570 1.00 47.41 85 ASP A N 1
ATOM 663 C CA . ASP A 1 85 ? -45.826 12.393 16.594 1.00 47.41 85 ASP A CA 1
ATOM 664 C C . ASP A 1 85 ? -45.504 12.796 18.044 1.00 47.41 85 ASP A C 1
ATOM 666 O O . ASP A 1 85 ? -46.389 12.799 18.901 1.00 47.41 85 ASP A O 1
ATOM 670 N N . GLU A 1 86 ? -44.239 13.109 18.333 1.00 49.97 86 GLU A N 1
ATOM 671 C CA . GLU A 1 86 ? -43.841 13.726 19.601 1.00 49.97 86 GLU A CA 1
ATOM 672 C C . GLU A 1 86 ? -43.842 15.253 19.463 1.00 49.97 86 GLU A C 1
ATOM 674 O O . GLU A 1 86 ? -43.032 15.856 18.756 1.00 49.97 86 GLU A O 1
ATOM 679 N N . GLU A 1 87 ? -44.795 15.876 20.157 1.00 46.22 87 GLU A N 1
ATOM 680 C CA . GLU A 1 87 ? -44.847 17.310 20.407 1.00 46.22 87 GLU A CA 1
ATOM 681 C C . GLU A 1 87 ? -43.634 17.743 21.251 1.00 46.22 87 GLU A C 1
ATOM 683 O O . GLU A 1 87 ? -43.421 17.262 22.364 1.00 46.22 87 GLU A O 1
ATOM 688 N N . MET A 1 88 ? -42.852 18.693 20.729 1.00 47.75 88 MET A N 1
ATOM 689 C CA . MET A 1 88 ? -41.814 19.404 21.478 1.00 47.75 88 MET A CA 1
ATOM 690 C C . MET A 1 88 ? -42.449 20.234 22.597 1.00 47.75 88 MET A C 1
ATOM 692 O O . MET A 1 88 ? -43.134 21.226 22.341 1.00 47.75 88 MET A O 1
ATOM 696 N N . GLY A 1 89 ? -42.151 19.856 23.837 1.00 37.06 89 GLY A N 1
ATOM 697 C CA . GLY A 1 89 ? -42.511 20.597 25.032 1.00 37.06 89 GLY A CA 1
ATOM 698 C C . GLY A 1 89 ? -41.362 20.658 26.033 1.00 37.06 89 GLY A C 1
ATOM 699 O O . GLY A 1 89 ? -41.104 19.686 26.729 1.00 37.06 89 GLY A O 1
ATOM 700 N N . ILE A 1 90 ? -40.826 21.874 26.162 1.00 41.19 90 ILE A N 1
ATOM 701 C CA . ILE A 1 90 ? -40.253 22.488 27.370 1.00 41.19 90 ILE A CA 1
ATOM 702 C C . ILE A 1 90 ? -38.751 22.263 27.623 1.00 41.19 90 ILE A C 1
ATOM 704 O O . ILE A 1 90 ? -38.252 21.163 27.827 1.00 41.19 90 ILE A O 1
ATOM 708 N N . GLU A 1 91 ? -38.078 23.413 27.627 1.00 53.06 91 GLU A N 1
ATOM 709 C CA . GLU A 1 91 ? -36.720 23.709 28.064 1.00 53.06 91 GLU A CA 1
ATOM 710 C C . GLU A 1 91 ? -36.473 23.221 29.500 1.00 53.06 91 GLU A C 1
ATOM 712 O O . GLU A 1 91 ? -37.188 23.616 30.421 1.00 53.06 91 GLU A O 1
ATOM 717 N N . GLU A 1 92 ? -35.408 22.446 29.713 1.00 49.34 92 GLU A N 1
ATOM 718 C CA . GLU A 1 92 ? -34.763 22.383 31.021 1.00 49.34 92 GLU A CA 1
ATOM 719 C C . GLU A 1 92 ? -33.241 22.441 30.844 1.00 49.34 92 GLU A C 1
ATOM 721 O O . GLU A 1 92 ? -32.597 21.586 30.235 1.00 49.34 92 GLU A O 1
ATOM 726 N N . GLU A 1 93 ? -32.699 23.550 31.332 1.00 53.72 93 GLU A N 1
ATOM 727 C CA . GLU A 1 93 ? -31.294 23.909 31.402 1.00 53.72 93 GLU A CA 1
ATOM 728 C C . GLU A 1 93 ? -30.581 22.959 32.373 1.00 53.72 93 GLU A C 1
ATOM 730 O O . GLU A 1 93 ? -30.631 23.129 33.591 1.00 53.72 93 GLU A O 1
ATOM 735 N N . VAL A 1 94 ? -29.906 21.943 31.835 1.00 45.97 94 VAL A N 1
ATOM 736 C CA . VAL A 1 94 ? -28.952 21.132 32.595 1.00 45.97 94 VAL A CA 1
ATOM 737 C C . VAL A 1 94 ? -27.558 21.512 32.120 1.00 45.97 94 VAL A C 1
ATOM 739 O O . VAL A 1 94 ? -27.107 21.110 31.049 1.00 45.97 94 VAL A O 1
ATOM 742 N N . VAL A 1 95 ? -26.889 22.338 32.924 1.00 52.59 95 VAL A N 1
ATOM 743 C CA . VAL A 1 95 ? -25.471 22.675 32.780 1.00 52.59 95 VAL A CA 1
ATOM 744 C C . VAL A 1 95 ? -24.663 21.398 33.011 1.00 52.59 95 VAL A C 1
ATOM 746 O O . VAL A 1 95 ? -24.266 21.082 34.130 1.00 52.59 95 VAL A O 1
ATOM 749 N N . ALA A 1 96 ? -24.464 20.630 31.942 1.00 46.66 96 ALA A N 1
ATOM 750 C CA . ALA A 1 96 ? -23.444 19.603 31.883 1.00 46.66 96 ALA A CA 1
ATOM 751 C C . ALA A 1 96 ? -22.113 20.301 31.599 1.00 46.66 96 ALA A C 1
ATOM 753 O O . ALA A 1 96 ? -21.906 20.891 30.539 1.00 46.66 96 ALA A O 1
ATOM 754 N N . GLU A 1 97 ? -21.235 20.270 32.594 1.00 46.44 97 GLU A N 1
ATOM 755 C CA . GLU A 1 97 ? -19.827 20.613 32.477 1.00 46.44 97 GLU A CA 1
ATOM 756 C C . GLU A 1 97 ? -19.225 19.769 31.346 1.00 46.44 97 GLU A C 1
ATOM 758 O O . GLU A 1 97 ? -19.026 18.561 31.473 1.00 46.44 97 GLU A O 1
ATOM 763 N N . VAL A 1 98 ? -19.027 20.412 30.194 1.00 42.03 98 VAL A N 1
ATOM 764 C CA . VAL A 1 98 ? -18.400 19.824 29.014 1.00 42.03 98 VAL A CA 1
ATOM 765 C C . VAL A 1 98 ? -16.929 19.629 29.359 1.00 42.03 98 VAL A C 1
ATOM 767 O O . VAL A 1 98 ? -16.098 20.510 29.146 1.00 42.03 98 VAL A O 1
ATOM 770 N N . VAL A 1 99 ? -16.601 18.473 29.933 1.00 44.09 99 VAL A N 1
ATOM 771 C CA . VAL A 1 99 ? -15.254 17.925 29.814 1.00 44.09 99 VAL A CA 1
ATOM 772 C C . VAL A 1 99 ? -15.089 17.654 28.328 1.00 44.09 99 VAL A C 1
ATOM 774 O O . VAL A 1 99 ? -15.651 16.706 27.788 1.00 44.09 99 VAL A O 1
ATOM 777 N N . SER A 1 100 ? -14.400 18.566 27.649 1.00 41.12 100 SER A N 1
ATOM 778 C CA . SER A 1 100 ? -13.946 18.366 26.286 1.00 41.12 100 SER A CA 1
ATOM 779 C C . SER A 1 100 ? -12.970 17.195 26.296 1.00 41.12 100 SER A C 1
ATOM 781 O O . SER A 1 100 ? -11.768 17.366 26.500 1.00 41.12 100 SER A O 1
ATOM 783 N N . GLU A 1 101 ? -13.490 15.991 26.095 1.00 44.47 101 GLU A N 1
ATOM 784 C CA . GLU A 1 101 ? -12.731 14.960 25.414 1.00 44.47 101 GLU A CA 1
ATOM 785 C C . GLU A 1 101 ? -12.491 15.513 24.007 1.00 44.47 101 GLU A C 1
ATOM 787 O O . GLU A 1 101 ? -13.346 15.435 23.127 1.00 44.47 101 GLU A O 1
ATOM 792 N N . GLU A 1 102 ? -11.353 16.192 23.823 1.00 42.25 102 GLU A N 1
ATOM 793 C CA . GLU A 1 102 ? -10.774 16.387 22.501 1.00 42.25 102 GLU A CA 1
ATOM 794 C C . GLU A 1 102 ? -10.599 14.988 21.908 1.00 42.25 102 GLU A C 1
ATOM 796 O O . GLU A 1 102 ? -9.598 14.308 22.137 1.00 42.25 102 GLU A O 1
ATOM 801 N N . SER A 1 103 ? -11.602 14.528 21.161 1.00 42.00 103 SER A N 1
ATOM 802 C CA . SER A 1 103 ? -11.403 13.489 20.172 1.00 42.00 103 SER A CA 1
ATOM 803 C C . SER A 1 103 ? -10.352 14.048 19.223 1.00 42.00 103 SER A C 1
ATOM 805 O O . SER A 1 103 ? -10.653 14.911 18.396 1.00 42.00 103 SER A O 1
ATOM 807 N N . LEU A 1 104 ? -9.104 13.616 19.397 1.00 47.78 104 LEU A N 1
ATOM 808 C CA . LEU A 1 104 ? -8.000 13.863 18.479 1.00 47.78 104 LEU A CA 1
ATOM 809 C C . LEU A 1 104 ? -8.309 13.136 17.163 1.00 47.78 104 LEU A C 1
ATOM 811 O O . LEU A 1 104 ? -7.676 12.139 16.820 1.00 47.78 104 LEU A O 1
ATOM 815 N N . GLN A 1 105 ? -9.321 13.610 16.434 1.00 57.12 105 GLN A N 1
ATOM 816 C CA . GLN A 1 105 ? -9.542 13.250 15.046 1.00 57.12 105 GLN A CA 1
ATOM 817 C C . GLN A 1 105 ? -8.323 13.772 14.302 1.00 57.12 105 GLN A C 1
ATOM 819 O O . GLN A 1 105 ? -8.167 14.966 14.063 1.00 57.12 105 GLN A O 1
ATOM 824 N N . SER A 1 106 ? -7.386 12.866 14.058 1.00 69.12 106 SER A N 1
ATOM 825 C CA . SER A 1 106 ? -6.141 13.200 13.390 1.00 69.12 106 SER A CA 1
ATOM 826 C C . SER A 1 106 ? -6.476 13.596 11.958 1.00 69.12 106 SER A C 1
ATOM 828 O O . SER A 1 106 ? -7.077 12.816 11.217 1.00 69.12 106 SER A O 1
ATOM 830 N N . GLU A 1 107 ? -6.154 14.836 11.597 1.00 84.69 107 GLU A N 1
ATOM 831 C CA . GLU A 1 107 ? -6.465 15.384 10.281 1.00 84.69 107 GLU A CA 1
ATOM 832 C C . GLU A 1 107 ? -5.580 14.754 9.196 1.00 84.69 107 GLU A C 1
ATOM 834 O O . GLU A 1 107 ? -4.411 14.428 9.410 1.00 84.69 107 GLU A O 1
ATOM 839 N N . LEU A 1 108 ? -6.144 14.605 7.999 1.00 93.62 108 LEU A N 1
ATOM 840 C CA . LEU A 1 108 ? -5.438 14.154 6.803 1.00 93.62 108 LEU A CA 1
ATOM 841 C C . LEU A 1 108 ? -4.278 15.106 6.448 1.00 93.62 108 LEU A C 1
ATOM 843 O O . LEU A 1 108 ? -4.502 16.282 6.155 1.00 93.62 108 LEU A O 1
ATOM 847 N N . ILE A 1 109 ? -3.047 14.590 6.376 1.00 94.38 109 ILE A N 1
ATOM 848 C CA . ILE A 1 109 ? -1.843 15.386 6.103 1.00 94.38 109 ILE A CA 1
ATOM 849 C C . ILE A 1 109 ? -1.414 15.222 4.641 1.00 94.38 109 ILE A C 1
ATOM 851 O O . ILE A 1 109 ? -0.617 14.348 4.293 1.00 94.38 109 ILE A O 1
ATOM 855 N N . ASN A 1 110 ? -1.890 16.109 3.770 1.00 96.00 110 ASN A N 1
ATOM 856 C CA . ASN A 1 110 ? -1.460 16.161 2.369 1.00 96.00 110 ASN A CA 1
ATOM 857 C C . ASN A 1 110 ? -0.154 16.950 2.200 1.00 96.00 110 ASN A C 1
ATOM 859 O O . ASN A 1 110 ? 0.090 17.950 2.876 1.00 96.00 110 ASN A O 1
ATOM 863 N N . CYS A 1 111 ? 0.691 16.526 1.261 1.00 95.81 111 CYS A N 1
ATOM 864 C CA . CYS A 1 111 ? 1.898 17.271 0.926 1.00 95.81 111 CYS A CA 1
ATOM 865 C C . CYS A 1 111 ? 1.568 18.577 0.182 1.00 95.81 111 CYS A C 1
ATOM 867 O O . CYS A 1 111 ? 0.597 18.622 -0.572 1.00 95.81 111 CYS A O 1
ATOM 869 N N . PRO A 1 112 ? 2.422 19.618 0.268 1.00 95.31 112 PRO A N 1
ATOM 870 C CA . PRO A 1 112 ? 2.240 20.854 -0.504 1.00 95.31 112 PRO A CA 1
ATOM 871 C C . PRO A 1 112 ? 2.158 20.643 -2.024 1.00 95.31 112 PRO A C 1
ATOM 873 O O . PRO A 1 112 ? 1.575 21.456 -2.734 1.00 95.31 112 PRO A O 1
ATOM 876 N N . SER A 1 113 ? 2.748 19.556 -2.528 1.00 92.69 113 SER A N 1
ATOM 877 C CA . SER A 1 113 ? 2.738 19.149 -3.936 1.00 92.69 113 SER A CA 1
ATOM 878 C C . SER A 1 113 ? 1.715 18.049 -4.238 1.00 92.69 113 SER A C 1
ATOM 880 O O . SER A 1 113 ? 1.949 17.236 -5.132 1.00 92.69 113 SER A O 1
ATOM 882 N N . TYR A 1 114 ? 0.634 17.965 -3.461 1.00 95.88 114 TYR A N 1
ATOM 883 C CA . TYR A 1 114 ? -0.385 16.942 -3.654 1.00 95.88 114 TYR A CA 1
ATOM 884 C C . TYR A 1 114 ? -0.977 16.998 -5.067 1.00 95.88 114 TYR A C 1
ATOM 886 O O . TYR A 1 114 ? -1.361 18.064 -5.554 1.00 95.88 114 TYR A O 1
ATOM 894 N N . SER A 1 115 ? -1.069 15.840 -5.718 1.00 94.56 115 SER A N 1
ATOM 895 C CA . SER A 1 115 ? -1.692 15.713 -7.036 1.00 94.56 115 SER A CA 1
ATOM 896 C C . SER A 1 115 ? -2.405 14.376 -7.191 1.00 94.56 115 SER A C 1
ATOM 898 O O . SER A 1 115 ? -1.997 13.369 -6.620 1.00 94.56 115 SER A O 1
ATOM 900 N N . THR A 1 116 ? -3.484 14.352 -7.968 1.00 95.06 116 THR A N 1
ATOM 901 C CA . THR A 1 116 ? -4.158 13.097 -8.300 1.00 95.06 116 THR A CA 1
ATOM 902 C C . THR A 1 116 ? -3.332 12.312 -9.314 1.00 95.06 116 THR A C 1
ATOM 904 O O . THR A 1 116 ? -2.810 12.865 -10.286 1.00 95.06 116 THR A O 1
ATOM 907 N N . TYR A 1 117 ? -3.206 11.007 -9.097 1.00 94.25 117 TYR A N 1
ATOM 908 C CA . TYR A 1 117 ? -2.495 10.120 -10.000 1.00 94.25 117 TYR A CA 1
ATOM 909 C C . TYR A 1 117 ? -3.252 10.003 -11.328 1.00 94.25 117 TYR A C 1
ATOM 911 O O . TYR A 1 117 ? -4.394 9.538 -11.381 1.00 94.25 117 TYR A O 1
ATOM 919 N N . ALA A 1 118 ? -2.584 10.412 -12.408 1.00 92.00 118 ALA A N 1
ATOM 920 C CA . ALA A 1 118 ? -3.095 10.374 -13.779 1.00 92.00 118 ALA A CA 1
ATOM 921 C C . ALA A 1 118 ? -2.370 9.340 -14.666 1.00 92.00 118 ALA A C 1
ATOM 923 O O . ALA A 1 118 ? -2.527 9.353 -15.887 1.00 92.00 118 ALA A O 1
ATOM 924 N N . GLY A 1 119 ? -1.538 8.477 -14.073 1.00 90.00 119 GLY A N 1
ATOM 925 C CA . GLY A 1 119 ? -0.787 7.459 -14.804 1.00 90.00 119 GLY A CA 1
ATOM 926 C C . GLY A 1 119 ? -1.654 6.286 -15.271 1.00 90.00 119 GLY A C 1
ATOM 927 O O . GLY A 1 119 ? -2.764 6.060 -14.787 1.00 90.00 119 GLY A O 1
ATOM 928 N N . ALA A 1 120 ? -1.132 5.526 -16.235 1.00 88.69 120 ALA A N 1
ATOM 929 C CA . ALA A 1 120 ? -1.768 4.309 -16.723 1.00 88.69 120 ALA A CA 1
ATOM 930 C C . ALA A 1 120 ? -1.297 3.109 -15.890 1.00 88.69 120 ALA A C 1
ATOM 932 O O . ALA A 1 120 ? -0.176 2.633 -16.064 1.00 88.69 120 ALA A O 1
ATOM 933 N N . TRP A 1 121 ? -2.166 2.612 -15.011 1.00 93.75 121 TRP A N 1
ATOM 934 C CA . TRP A 1 121 ? -1.933 1.401 -14.227 1.00 93.75 121 TRP A CA 1
ATOM 935 C C . TRP A 1 121 ? -2.880 0.283 -14.665 1.00 93.75 121 TRP A C 1
ATOM 937 O O . TRP A 1 121 ? -4.074 0.513 -14.854 1.00 93.75 121 TRP A O 1
ATOM 947 N N . SER A 1 122 ? -2.352 -0.931 -14.815 1.00 94.12 122 SER A N 1
ATOM 948 C CA . SER A 1 122 ? -3.131 -2.137 -15.105 1.00 94.12 122 SER A CA 1
ATOM 949 C C . SER A 1 122 ? -2.867 -3.155 -13.993 1.00 94.12 122 SER A C 1
ATOM 951 O O . SER A 1 122 ? -1.703 -3.511 -13.794 1.00 94.12 122 SER A O 1
ATOM 953 N N . PRO A 1 123 ? -3.911 -3.628 -13.286 1.00 94.44 123 PRO A N 1
ATOM 954 C CA . PRO A 1 123 ? -3.761 -4.636 -12.234 1.00 94.44 123 PRO A CA 1
ATOM 955 C C . PRO A 1 123 ? -3.412 -6.025 -12.797 1.00 94.44 123 PRO A C 1
ATOM 957 O O . PRO A 1 123 ? -2.970 -6.912 -12.069 1.00 94.44 123 PRO A O 1
ATOM 960 N N . ASP A 1 124 ? -3.580 -6.229 -14.107 1.00 94.38 124 ASP A N 1
ATOM 961 C CA . ASP A 1 124 ? -3.462 -7.540 -14.731 1.00 94.38 124 ASP A CA 1
ATOM 962 C C . ASP A 1 124 ? -2.037 -8.093 -14.653 1.00 94.38 124 ASP A C 1
ATOM 964 O O . ASP A 1 124 ? -1.093 -7.577 -15.265 1.00 94.38 124 ASP A O 1
ATOM 968 N N . GLY A 1 125 ? -1.903 -9.215 -13.945 1.00 91.50 125 GLY A N 1
ATOM 969 C CA . GLY A 1 125 ? -0.643 -9.941 -13.814 1.00 91.50 125 GLY A CA 1
ATOM 970 C C . GLY A 1 125 ? 0.362 -9.290 -12.865 1.00 91.50 125 GLY A C 1
ATOM 971 O O . GLY A 1 125 ? 1.538 -9.653 -12.920 1.00 91.50 125 GLY A O 1
ATOM 972 N N . VAL A 1 126 ? -0.080 -8.356 -12.015 1.00 95.19 126 VAL A N 1
ATOM 973 C CA . VAL A 1 126 ? 0.727 -7.815 -10.917 1.00 95.19 126 VAL A CA 1
ATOM 974 C C . VAL A 1 126 ? 0.955 -8.902 -9.866 1.00 95.19 126 VAL A C 1
ATOM 976 O O . VAL A 1 126 ? 0.041 -9.622 -9.471 1.00 95.19 126 VAL A O 1
ATOM 979 N N . LYS A 1 127 ? 2.202 -9.036 -9.421 1.00 94.19 127 LYS A N 1
ATOM 980 C CA . LYS A 1 127 ? 2.654 -10.009 -8.426 1.00 94.19 127 LYS A CA 1
ATOM 981 C C . LYS A 1 127 ? 3.558 -9.332 -7.405 1.00 94.19 127 LYS A C 1
ATOM 983 O O . LYS A 1 127 ? 4.224 -8.343 -7.713 1.00 94.19 127 LYS A O 1
ATOM 988 N N . PHE A 1 128 ? 3.615 -9.920 -6.214 1.00 93.69 128 PHE A N 1
ATOM 989 C CA . PHE A 1 128 ? 4.474 -9.487 -5.118 1.00 93.69 128 PHE A CA 1
ATOM 990 C C . PHE A 1 128 ? 5.532 -10.553 -4.826 1.00 93.69 128 PHE A C 1
ATOM 992 O O . PHE A 1 128 ? 5.211 -11.734 -4.719 1.00 93.69 128 PHE A O 1
ATOM 999 N N . GLU A 1 129 ? 6.787 -10.147 -4.658 1.00 94.06 129 GLU A N 1
ATOM 1000 C CA . GLU A 1 129 ? 7.877 -11.032 -4.234 1.00 94.06 129 GLU A CA 1
ATOM 1001 C C . GLU A 1 129 ? 8.810 -10.290 -3.287 1.00 94.06 129 GLU A C 1
ATOM 1003 O O . GLU A 1 129 ? 9.162 -9.136 -3.519 1.00 94.06 129 GLU A O 1
ATOM 1008 N N . LEU A 1 130 ? 9.214 -10.949 -2.204 1.00 92.50 130 LEU A N 1
ATOM 1009 C CA . LEU A 1 130 ? 10.261 -10.422 -1.340 1.00 92.50 130 LEU A CA 1
ATOM 1010 C C . LEU A 1 130 ? 11.617 -10.796 -1.933 1.00 92.50 130 LEU A C 1
ATOM 1012 O O . LEU A 1 130 ? 11.940 -11.977 -2.041 1.00 92.50 130 LEU A O 1
ATOM 1016 N N . SER A 1 131 ? 12.423 -9.795 -2.274 1.00 89.81 131 SER A N 1
ATOM 1017 C CA . SER A 1 131 ? 13.786 -10.002 -2.757 1.00 89.81 131 SER A CA 1
ATOM 1018 C C . SER A 1 131 ? 14.698 -8.896 -2.241 1.00 89.81 131 SER A C 1
ATOM 1020 O O . SER A 1 131 ? 14.371 -7.715 -2.314 1.00 89.81 131 SER A O 1
ATOM 1022 N N . GLY A 1 132 ? 15.835 -9.273 -1.653 1.00 83.38 132 GLY A N 1
ATOM 1023 C CA . GLY A 1 132 ? 16.843 -8.309 -1.197 1.00 83.38 132 GLY A CA 1
ATOM 1024 C C . GLY A 1 132 ? 16.385 -7.337 -0.098 1.00 83.38 132 GLY A C 1
ATOM 1025 O O . GLY A 1 132 ? 16.925 -6.241 -0.006 1.00 83.38 132 GLY A O 1
ATOM 1026 N N . GLY A 1 133 ? 15.397 -7.705 0.727 1.00 84.31 133 GLY A N 1
ATOM 1027 C CA . GLY A 1 133 ? 14.875 -6.822 1.784 1.00 84.31 133 GLY A CA 1
ATOM 1028 C C . GLY A 1 133 ? 13.932 -5.722 1.280 1.00 84.31 133 GLY A C 1
ATOM 1029 O O . GLY A 1 133 ? 13.626 -4.786 2.016 1.00 84.31 133 GLY A O 1
ATOM 1030 N N . VAL A 1 134 ? 13.455 -5.852 0.043 1.00 90.12 134 VAL A N 1
ATOM 1031 C CA . VAL A 1 134 ? 12.449 -4.994 -0.586 1.00 90.12 134 VAL A CA 1
ATOM 1032 C C . VAL A 1 134 ? 11.330 -5.889 -1.117 1.00 90.12 134 VAL A C 1
ATOM 1034 O O . VAL A 1 134 ? 11.562 -7.028 -1.535 1.00 90.12 134 VAL A O 1
ATOM 1037 N N . ARG A 1 135 ? 10.089 -5.407 -1.063 1.00 93.19 135 ARG A N 1
ATOM 1038 C CA . ARG A 1 135 ? 8.952 -6.075 -1.691 1.00 93.19 135 ARG A CA 1
ATOM 1039 C C . ARG A 1 135 ? 8.826 -5.548 -3.114 1.00 93.19 135 ARG A C 1
ATOM 1041 O O . ARG A 1 135 ? 8.484 -4.390 -3.333 1.00 93.19 135 ARG A O 1
ATOM 1048 N N . LEU A 1 136 ? 9.128 -6.414 -4.070 1.00 94.06 136 LEU A N 1
ATOM 1049 C CA . LEU A 1 136 ? 9.021 -6.136 -5.491 1.00 94.06 136 LEU A CA 1
ATOM 1050 C C . LEU A 1 136 ? 7.577 -6.325 -5.934 1.00 94.06 136 LEU A C 1
ATOM 1052 O O . LEU A 1 136 ? 6.997 -7.392 -5.733 1.00 94.06 136 LEU A O 1
ATOM 1056 N N . VAL A 1 137 ? 7.034 -5.301 -6.579 1.00 95.38 137 VAL A N 1
ATOM 1057 C CA . VAL A 1 137 ? 5.777 -5.362 -7.317 1.00 95.38 137 VAL A CA 1
ATOM 1058 C C . VAL A 1 137 ? 6.137 -5.455 -8.789 1.00 95.38 137 VAL A C 1
ATOM 1060 O O . VAL A 1 137 ? 6.775 -4.550 -9.323 1.00 95.38 137 VAL A O 1
ATOM 1063 N N . TYR A 1 138 ? 5.797 -6.557 -9.448 1.00 94.56 138 TYR A N 1
ATOM 1064 C CA . TYR A 1 138 ? 6.231 -6.823 -10.820 1.00 94.56 138 TYR A CA 1
ATOM 1065 C C . TYR A 1 138 ? 5.147 -7.502 -11.648 1.00 94.56 138 TYR A C 1
ATOM 1067 O O . TYR A 1 138 ? 4.190 -8.052 -11.111 1.00 94.56 138 TYR A O 1
ATOM 1075 N N . ARG A 1 139 ? 5.328 -7.500 -12.969 1.00 94.81 139 ARG A N 1
ATOM 1076 C CA . ARG A 1 139 ? 4.561 -8.333 -13.898 1.00 94.81 139 ARG A CA 1
ATOM 1077 C C . ARG A 1 139 ? 5.488 -9.153 -14.778 1.00 94.81 139 ARG A C 1
ATOM 1079 O O . ARG A 1 139 ? 6.550 -8.683 -15.186 1.00 94.81 139 ARG A O 1
ATOM 1086 N N . ASP A 1 140 ? 5.050 -10.355 -15.113 1.00 92.88 140 ASP A N 1
ATOM 1087 C CA . ASP A 1 140 ? 5.732 -11.194 -16.091 1.00 92.88 140 ASP A CA 1
ATOM 1088 C C . ASP A 1 140 ? 5.134 -10.943 -17.476 1.00 92.88 140 ASP A C 1
ATOM 1090 O O . ASP A 1 140 ? 3.915 -10.950 -17.658 1.00 92.88 140 ASP A O 1
ATOM 1094 N N . VAL A 1 141 ? 5.992 -10.722 -18.466 1.00 88.12 141 VAL A N 1
ATOM 1095 C CA . VAL A 1 141 ? 5.603 -10.585 -19.868 1.00 88.12 141 VAL A CA 1
ATOM 1096 C C . VAL A 1 141 ? 6.252 -11.715 -20.644 1.00 88.12 141 VAL A C 1
ATOM 1098 O O . VAL A 1 141 ? 7.477 -11.790 -20.773 1.00 88.12 141 VAL A O 1
ATOM 1101 N N . VAL A 1 142 ? 5.412 -12.599 -21.174 1.00 86.75 142 VAL A N 1
ATOM 1102 C CA . VAL A 1 142 ? 5.853 -13.658 -22.077 1.00 86.75 142 VAL A CA 1
ATOM 1103 C C . VAL A 1 142 ? 6.200 -13.017 -23.411 1.00 86.75 142 VAL A C 1
ATOM 1105 O O . VAL A 1 142 ? 5.343 -12.449 -24.083 1.00 86.75 142 VAL A O 1
ATOM 1108 N N . SER A 1 143 ? 7.475 -13.069 -23.775 1.00 79.81 143 SER A N 1
ATOM 1109 C CA . SER A 1 143 ? 7.937 -12.621 -25.082 1.00 79.81 143 SER A CA 1
ATOM 1110 C C . SER A 1 143 ? 8.021 -13.829 -26.000 1.00 79.81 143 SER A C 1
ATOM 1112 O O . SER A 1 143 ? 8.677 -14.819 -25.669 1.00 79.81 143 SER A O 1
ATOM 1114 N N . GLU A 1 144 ? 7.364 -13.755 -27.157 1.00 75.94 144 GLU A N 1
ATOM 1115 C CA . GLU A 1 144 ? 7.532 -14.792 -28.166 1.00 75.94 144 GLU A CA 1
ATOM 1116 C C . GLU A 1 144 ? 8.998 -14.822 -28.624 1.00 75.94 144 GLU A C 1
ATOM 1118 O O . GLU A 1 144 ? 9.599 -13.768 -28.883 1.00 75.94 144 GLU A O 1
ATOM 1123 N N . PRO A 1 145 ? 9.607 -16.013 -28.717 1.00 65.19 145 PRO A N 1
ATOM 1124 C CA . PRO A 1 145 ? 10.951 -16.140 -29.243 1.00 65.19 145 PRO A CA 1
ATOM 1125 C C . PRO A 1 145 ? 10.949 -15.644 -30.693 1.00 65.19 145 PRO A C 1
ATOM 1127 O O . PRO A 1 145 ? 10.221 -16.163 -31.537 1.00 65.19 145 PRO A O 1
ATOM 1130 N N . LYS A 1 146 ? 11.772 -14.634 -31.008 1.00 58.47 146 LYS A N 1
ATOM 1131 C CA . LYS A 1 146 ? 11.995 -14.217 -32.399 1.00 58.47 146 LYS A CA 1
ATOM 1132 C C . LYS A 1 146 ? 12.577 -15.407 -33.164 1.00 58.47 146 LYS A C 1
ATOM 1134 O O . LYS A 1 146 ? 13.771 -15.680 -33.059 1.00 58.47 146 LYS A O 1
ATOM 1139 N N . THR A 1 147 ? 11.757 -16.100 -33.949 1.00 55.47 147 THR A N 1
ATOM 1140 C CA . THR A 1 147 ? 12.226 -17.121 -34.888 1.00 55.47 147 THR A CA 1
ATOM 1141 C C . THR A 1 147 ? 13.058 -16.439 -35.967 1.00 55.47 147 THR A C 1
ATOM 1143 O O . THR A 1 147 ? 12.529 -15.890 -36.935 1.00 55.47 147 THR A O 1
ATOM 1146 N N . VAL A 1 148 ? 14.380 -16.453 -35.807 1.00 53.28 148 VAL A N 1
ATOM 1147 C CA . VAL A 1 148 ? 15.289 -16.206 -36.925 1.00 53.28 148 VAL A CA 1
ATOM 1148 C C . VAL A 1 148 ? 15.097 -17.392 -37.862 1.00 53.28 148 VAL A C 1
ATOM 1150 O O . VAL A 1 148 ? 15.350 -18.529 -37.475 1.00 53.28 148 VAL A O 1
ATOM 1153 N N . SER A 1 149 ? 14.565 -17.145 -39.060 1.00 52.53 149 SER A N 1
ATOM 1154 C CA . SER A 1 149 ? 14.366 -18.183 -40.071 1.00 52.53 149 SER A CA 1
ATOM 1155 C C . SER A 1 149 ? 15.709 -18.817 -40.436 1.00 52.53 149 SER A C 1
ATOM 1157 O O . SER A 1 149 ? 16.439 -18.308 -41.280 1.00 52.53 149 SER A O 1
ATOM 1159 N N . ALA A 1 150 ? 16.029 -19.934 -39.794 1.00 52.31 150 ALA A N 1
ATOM 1160 C CA . ALA A 1 150 ? 17.029 -20.882 -40.238 1.00 52.31 150 ALA A CA 1
ATOM 1161 C C . ALA A 1 150 ? 16.379 -22.265 -40.192 1.00 52.31 150 ALA A C 1
ATOM 1163 O O . ALA A 1 150 ? 15.927 -22.749 -39.158 1.00 52.31 150 ALA A O 1
ATOM 1164 N N . SER A 1 151 ? 16.259 -22.833 -41.381 1.00 53.12 151 SER A N 1
ATOM 1165 C CA . SER A 1 151 ? 15.693 -24.132 -41.707 1.00 53.12 151 SER A CA 1
ATOM 1166 C C . SER A 1 151 ? 16.162 -25.272 -40.792 1.00 53.12 151 SER A C 1
ATOM 1168 O O . SER A 1 151 ? 17.355 -25.427 -40.546 1.00 53.12 151 SER A O 1
ATOM 1170 N N . THR A 1 152 ? 15.203 -26.135 -40.445 1.00 59.03 152 THR A N 1
ATOM 1171 C CA . THR A 1 152 ? 15.382 -27.536 -40.027 1.00 59.03 152 THR A CA 1
ATOM 1172 C C . THR A 1 152 ? 15.899 -27.774 -38.605 1.00 59.03 152 THR A C 1
ATOM 1174 O O . THR A 1 152 ? 17.077 -28.026 -38.383 1.00 59.03 152 THR A O 1
ATOM 1177 N N . SER A 1 153 ? 14.984 -27.816 -37.637 1.00 52.91 153 SER A N 1
ATOM 1178 C CA . SER A 1 153 ? 14.853 -28.888 -36.628 1.00 52.91 153 SER A CA 1
ATOM 1179 C C . SER A 1 153 ? 13.745 -28.521 -35.637 1.00 52.91 153 SER A C 1
ATOM 1181 O O . SER A 1 153 ? 13.501 -27.350 -35.364 1.00 52.91 153 SER A O 1
ATOM 1183 N N . SER A 1 154 ? 13.024 -29.524 -35.143 1.00 58.66 154 SER A N 1
ATOM 1184 C CA . SER A 1 154 ? 11.971 -29.386 -34.138 1.00 58.66 154 SER A CA 1
ATOM 1185 C C . SER A 1 154 ? 12.564 -28.938 -32.799 1.00 58.66 154 SER A C 1
ATOM 1187 O O . SER A 1 154 ? 12.876 -29.768 -31.946 1.00 58.66 154 SER A O 1
ATOM 1189 N N . SER A 1 155 ? 12.755 -27.634 -32.621 1.00 57.41 155 SER A N 1
ATOM 1190 C CA . SER A 1 155 ? 13.126 -27.049 -31.337 1.00 57.41 155 SER A CA 1
ATOM 1191 C C . SER A 1 155 ? 11.863 -26.721 -30.544 1.00 57.41 155 SER A C 1
ATOM 1193 O O . SER A 1 155 ? 11.100 -25.829 -30.921 1.00 57.41 155 SER A O 1
ATOM 1195 N N . SER A 1 156 ? 11.648 -27.433 -29.433 1.00 55.72 156 SER A N 1
ATOM 1196 C CA . SER A 1 156 ? 10.766 -26.968 -28.357 1.00 55.72 156 SER A CA 1
ATOM 1197 C C . SER A 1 156 ? 11.267 -25.592 -27.937 1.00 55.72 156 SER A C 1
ATOM 1199 O O . SER A 1 156 ? 12.350 -25.481 -27.367 1.00 55.72 156 SER A O 1
ATOM 1201 N N . THR A 1 157 ? 10.548 -24.541 -28.320 1.00 67.50 157 THR A N 1
ATOM 1202 C CA . THR A 1 157 ? 10.966 -23.176 -28.011 1.00 67.50 157 THR A CA 1
ATOM 1203 C C . THR A 1 157 ? 10.247 -22.785 -26.734 1.00 67.50 157 THR A C 1
ATOM 1205 O O . THR A 1 157 ? 9.049 -22.511 -26.757 1.00 67.50 157 THR A O 1
ATOM 1208 N N . GLU A 1 158 ? 10.953 -22.861 -25.608 1.00 72.31 158 GLU A N 1
ATOM 1209 C CA . GLU A 1 158 ? 10.406 -22.408 -24.333 1.00 72.31 158 GLU A CA 1
ATOM 1210 C C . GLU A 1 158 ? 10.158 -20.891 -24.393 1.00 72.31 158 GLU A C 1
ATOM 1212 O O . GLU A 1 158 ? 10.991 -20.149 -24.929 1.00 72.31 158 GLU A O 1
ATOM 1217 N N . PRO A 1 159 ? 9.005 -20.413 -23.895 1.00 74.19 159 PRO A N 1
ATOM 1218 C CA . PRO A 1 159 ? 8.706 -18.990 -23.868 1.00 74.19 159 PRO A CA 1
ATOM 1219 C C . PRO A 1 159 ? 9.692 -18.254 -22.958 1.00 74.19 159 PRO A C 1
ATOM 1221 O O . PRO A 1 159 ? 9.949 -18.672 -21.829 1.00 74.19 159 PRO A O 1
ATOM 1224 N N . LEU A 1 160 ? 10.213 -17.120 -23.429 1.00 80.62 160 LEU A N 1
ATOM 1225 C CA . LEU A 1 160 ? 11.106 -16.284 -22.635 1.00 80.62 160 LEU A CA 1
ATOM 1226 C C . LEU A 1 160 ? 10.257 -15.367 -21.745 1.00 80.62 160 LEU A C 1
ATOM 1228 O O . LEU A 1 160 ? 9.496 -14.532 -22.241 1.00 80.62 160 LEU A O 1
ATOM 1232 N N . ILE A 1 161 ? 10.354 -15.553 -20.428 1.00 85.19 161 ILE A N 1
ATOM 1233 C CA . ILE A 1 161 ? 9.604 -14.774 -19.437 1.00 85.19 161 ILE A CA 1
ATOM 1234 C C . ILE A 1 161 ? 10.454 -13.574 -19.017 1.00 85.19 161 ILE A C 1
ATOM 1236 O O . ILE A 1 161 ? 11.493 -13.735 -18.380 1.00 85.19 161 ILE A O 1
ATOM 1240 N N . ASN A 1 162 ? 10.007 -12.368 -19.370 1.00 88.00 162 ASN A N 1
ATOM 1241 C CA . ASN A 1 162 ? 10.640 -11.121 -18.950 1.00 88.00 162 ASN A CA 1
ATOM 1242 C C . ASN A 1 162 ? 9.899 -10.535 -17.746 1.00 88.00 162 ASN A C 1
ATOM 1244 O O . ASN A 1 162 ? 8.702 -10.259 -17.825 1.00 88.00 162 ASN A O 1
ATOM 1248 N N . ARG A 1 163 ? 10.622 -10.309 -16.648 1.00 91.50 163 ARG A N 1
ATOM 1249 C CA . ARG A 1 163 ? 10.096 -9.674 -15.435 1.00 91.50 163 ARG A CA 1
ATOM 1250 C C . ARG A 1 163 ? 10.213 -8.153 -15.540 1.00 91.50 163 ARG A C 1
ATOM 1252 O O . ARG A 1 163 ? 11.313 -7.629 -15.692 1.00 91.50 163 ARG A O 1
ATOM 1259 N N . PHE A 1 164 ? 9.093 -7.452 -15.408 1.00 90.56 164 PHE A N 1
ATOM 1260 C CA . PHE A 1 164 ? 9.020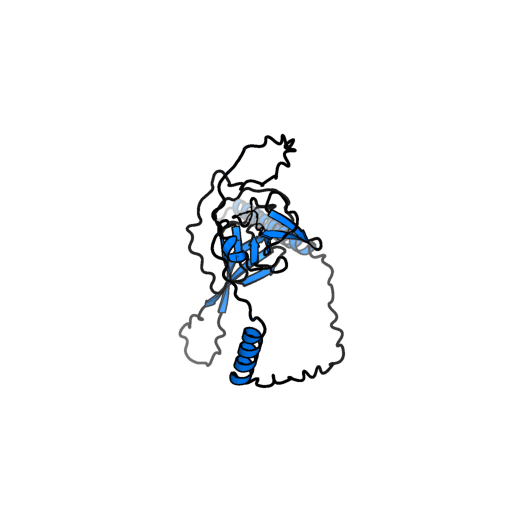 -5.992 -15.369 1.00 90.56 164 PHE A CA 1
ATOM 1261 C C . PHE A 1 164 ? 8.663 -5.532 -13.958 1.00 90.56 164 PHE A C 1
ATOM 1263 O O . PHE A 1 164 ? 7.546 -5.766 -13.501 1.00 90.56 164 PHE A O 1
ATOM 1270 N N . VAL A 1 165 ? 9.609 -4.890 -13.272 1.00 92.31 165 VAL A N 1
ATOM 1271 C CA . VAL A 1 165 ? 9.376 -4.290 -11.950 1.00 92.31 165 VAL A CA 1
ATOM 1272 C C . VAL A 1 165 ? 8.589 -2.995 -12.130 1.00 92.31 165 VAL A C 1
ATOM 1274 O O . VAL A 1 165 ? 8.983 -2.133 -12.913 1.00 92.31 165 VAL A O 1
ATOM 1277 N N . LEU A 1 166 ? 7.464 -2.894 -11.429 1.00 93.31 166 LEU A N 1
ATOM 1278 C CA . LEU A 1 166 ? 6.573 -1.739 -11.425 1.00 93.31 166 LEU A CA 1
ATOM 1279 C C . LEU A 1 166 ? 6.934 -0.794 -10.279 1.00 93.31 166 LEU A C 1
ATOM 1281 O O . LEU A 1 166 ? 7.143 0.391 -10.508 1.00 93.31 166 LEU A O 1
ATOM 1285 N N . VAL A 1 167 ? 7.024 -1.327 -9.056 1.00 93.75 167 VAL A N 1
ATOM 1286 C CA . VAL A 1 167 ? 7.300 -0.557 -7.834 1.00 93.75 167 VAL A CA 1
ATOM 1287 C C . VAL A 1 167 ? 8.136 -1.397 -6.870 1.00 93.75 167 VAL A C 1
ATOM 1289 O O . VAL A 1 167 ? 7.977 -2.615 -6.775 1.00 93.75 167 VAL A O 1
ATOM 1292 N N . GLU A 1 168 ? 9.013 -0.733 -6.127 1.00 93.19 168 GLU A N 1
ATOM 1293 C CA . GLU A 1 168 ? 9.803 -1.309 -5.042 1.00 93.19 168 GLU A CA 1
ATOM 1294 C C . GLU A 1 168 ? 9.309 -0.748 -3.704 1.00 93.19 168 GLU A C 1
ATOM 1296 O O . GLU A 1 168 ? 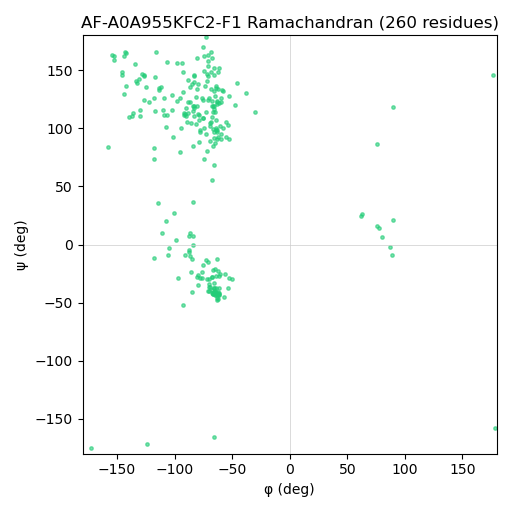9.395 0.456 -3.468 1.00 93.19 168 GLU A O 1
ATOM 1301 N N . LEU A 1 169 ? 8.772 -1.599 -2.830 1.00 92.25 169 LEU A N 1
ATOM 1302 C CA . LEU A 1 169 ? 8.252 -1.200 -1.520 1.00 92.25 169 LEU A CA 1
ATOM 1303 C C . LEU A 1 169 ? 9.251 -1.568 -0.410 1.00 92.25 169 LEU A C 1
ATOM 1305 O O . LEU A 1 169 ? 9.686 -2.723 -0.342 1.00 92.25 169 LEU A O 1
ATOM 1309 N N . PRO A 1 170 ? 9.628 -0.638 0.481 1.00 88.31 170 PRO A N 1
ATOM 1310 C CA . PRO A 1 170 ? 10.586 -0.930 1.543 1.00 88.31 170 PRO A CA 1
ATOM 1311 C C . PRO A 1 170 ? 9.995 -1.903 2.581 1.00 88.31 170 PRO A C 1
ATOM 1313 O O . PRO A 1 170 ? 8.798 -1.913 2.831 1.00 88.31 170 PRO A O 1
ATOM 1316 N N . ILE A 1 171 ? 10.832 -2.7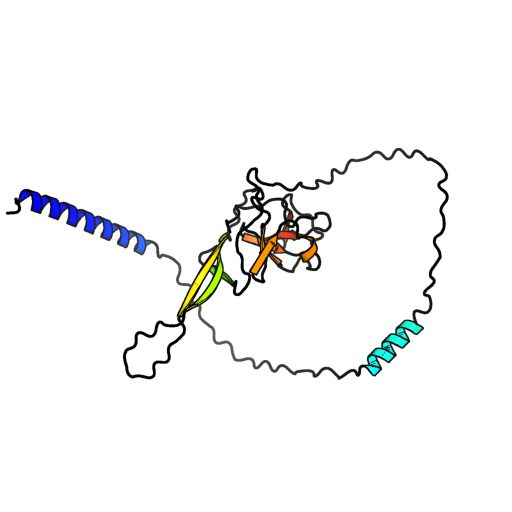42 3.200 1.00 82.88 171 ILE A N 1
ATOM 1317 C CA . ILE A 1 171 ? 10.413 -3.669 4.281 1.00 82.88 171 ILE A CA 1
ATOM 1318 C C . ILE A 1 171 ? 10.897 -3.172 5.657 1.00 82.88 171 ILE A C 1
ATOM 1320 O O . ILE A 1 171 ? 10.532 -3.705 6.702 1.00 82.88 171 ILE A O 1
ATOM 1324 N N . SER A 1 172 ? 11.739 -2.139 5.671 1.00 68.25 172 SER A N 1
ATOM 1325 C CA . SER A 1 172 ? 12.396 -1.662 6.885 1.00 68.25 172 SER A CA 1
ATOM 1326 C C . SER A 1 172 ? 11.532 -0.631 7.613 1.00 68.25 172 SER A C 1
ATOM 1328 O O . SER A 1 172 ? 10.952 0.225 6.938 1.00 68.25 172 SER A O 1
ATOM 1330 N N . PRO A 1 173 ? 11.494 -0.634 8.960 1.00 63.69 173 PRO A N 1
ATOM 1331 C CA . PRO A 1 173 ? 10.757 0.353 9.732 1.00 63.69 173 PRO A CA 1
ATOM 1332 C C . PRO A 1 173 ? 11.510 1.686 9.708 1.00 63.69 173 PRO A C 1
ATOM 1334 O O . PRO A 1 173 ? 12.159 2.091 10.672 1.00 63.69 173 PRO A O 1
ATOM 1337 N N . ILE A 1 174 ? 11.475 2.374 8.568 1.00 61.75 174 ILE A N 1
ATOM 1338 C CA . ILE A 1 174 ? 11.842 3.781 8.506 1.00 61.75 174 ILE A CA 1
ATOM 1339 C C . ILE A 1 174 ? 10.684 4.504 9.173 1.00 61.75 174 ILE A C 1
ATOM 1341 O O . ILE A 1 174 ? 9.667 4.744 8.539 1.00 61.75 174 ILE A O 1
ATOM 1345 N N . VAL A 1 175 ? 10.816 4.783 10.468 1.00 69.81 175 VAL A N 1
ATOM 1346 C CA . VAL A 1 175 ? 9.827 5.563 11.214 1.00 69.81 175 VAL A CA 1
ATOM 1347 C C . VAL A 1 175 ? 10.142 7.036 10.977 1.00 69.81 175 VAL A C 1
ATOM 1349 O O . VAL A 1 175 ? 10.881 7.673 11.725 1.00 69.81 175 VAL A O 1
ATOM 1352 N N . SER A 1 176 ? 9.637 7.565 9.872 1.00 83.50 176 SER A N 1
ATOM 1353 C CA . SER A 1 176 ? 9.656 8.991 9.577 1.00 83.50 176 SER A CA 1
ATOM 1354 C C . SER A 1 176 ? 8.324 9.351 8.954 1.00 83.50 176 SER A C 1
ATOM 1356 O O . SER A 1 176 ? 8.056 8.978 7.810 1.00 83.50 176 SER A O 1
ATOM 1358 N N . LYS A 1 177 ? 7.510 10.086 9.711 1.00 90.25 177 LYS A N 1
ATOM 1359 C CA . LYS A 1 177 ? 6.207 10.526 9.237 1.00 90.25 177 LYS A CA 1
ATOM 1360 C C . LYS A 1 177 ? 6.364 11.365 7.971 1.00 90.25 177 LYS A C 1
ATOM 1362 O O . LYS A 1 177 ? 7.212 12.259 7.905 1.00 90.25 177 LYS A O 1
ATOM 1367 N N . SER A 1 178 ? 5.555 11.064 6.971 1.00 93.06 178 SER A N 1
ATOM 1368 C CA . SER A 1 178 ? 5.524 11.729 5.680 1.00 93.06 178 SER A CA 1
ATOM 1369 C C . SER A 1 178 ? 4.080 12.029 5.302 1.00 93.06 178 SER A C 1
ATOM 1371 O O . SER A 1 178 ? 3.170 11.243 5.555 1.00 93.06 178 SER A O 1
ATOM 1373 N N . CYS A 1 179 ? 3.870 13.198 4.712 1.00 95.12 179 CYS A N 1
ATOM 1374 C CA . CYS A 1 179 ? 2.579 13.583 4.167 1.00 95.12 179 CYS A CA 1
ATOM 1375 C C . CYS A 1 179 ? 2.219 12.730 2.941 1.00 95.12 179 CYS A C 1
ATOM 1377 O O . CYS A 1 179 ? 3.070 12.072 2.340 1.00 95.12 179 CYS A O 1
ATOM 1379 N N . ILE A 1 180 ? 0.955 12.780 2.539 1.00 96.12 180 ILE A N 1
ATOM 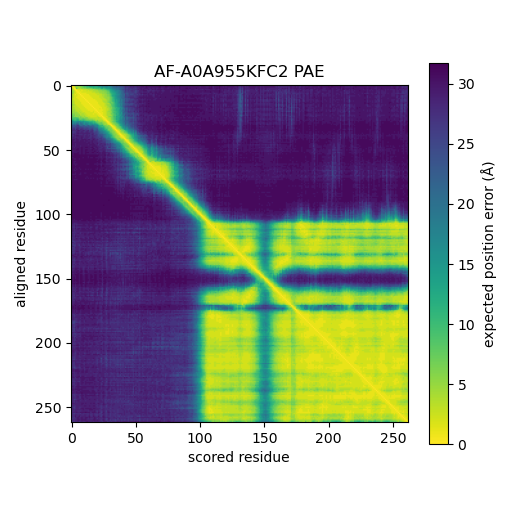1380 C CA . ILE A 1 180 ? 0.447 12.072 1.368 1.00 96.12 180 ILE A CA 1
ATOM 1381 C C . ILE A 1 180 ? 0.732 12.898 0.099 1.00 96.12 180 ILE A C 1
ATOM 1383 O O . ILE A 1 180 ? 0.226 14.018 -0.020 1.00 96.12 180 ILE A O 1
ATOM 1387 N N . PRO A 1 181 ? 1.534 12.397 -0.863 1.00 95.12 181 PRO A N 1
ATOM 1388 C CA . PRO A 1 181 ? 1.885 13.142 -2.071 1.00 95.12 181 PRO A CA 1
ATOM 1389 C C . PRO A 1 181 ? 0.853 12.984 -3.196 1.00 95.12 181 PRO A C 1
ATOM 1391 O O . PRO A 1 181 ? 0.774 13.842 -4.074 1.00 95.12 181 PRO A O 1
ATOM 1394 N N . THR A 1 182 ? 0.075 11.899 -3.185 1.00 95.94 182 THR A N 1
ATOM 1395 C CA . THR A 1 182 ? -0.912 11.562 -4.216 1.00 95.94 182 THR A CA 1
ATOM 1396 C C . THR A 1 182 ? -2.144 10.907 -3.616 1.00 95.94 182 THR A C 1
ATOM 1398 O O . THR A 1 182 ? -2.096 10.390 -2.508 1.00 95.94 182 THR A O 1
ATOM 1401 N N . ASP A 1 183 ? -3.255 10.879 -4.346 1.00 95.81 183 ASP A N 1
ATOM 1402 C CA . ASP A 1 183 ? -4.450 10.146 -3.915 1.00 95.81 183 ASP A CA 1
ATOM 1403 C C . ASP A 1 183 ? -4.235 8.627 -3.830 1.00 95.81 183 ASP A C 1
ATOM 1405 O O . ASP A 1 183 ? -4.887 7.977 -3.021 1.00 95.81 183 ASP A O 1
ATOM 1409 N N . VAL A 1 184 ? -3.307 8.065 -4.608 1.00 97.25 184 VAL A N 1
ATOM 1410 C CA . VAL A 1 184 ? -2.867 6.667 -4.485 1.00 97.25 184 VAL A CA 1
ATOM 1411 C C . VAL A 1 184 ? -1.954 6.519 -3.272 1.00 97.25 184 VAL A C 1
ATOM 1413 O O . VAL A 1 184 ? -0.933 7.201 -3.180 1.00 97.25 184 VAL A O 1
ATOM 1416 N N . ILE A 1 185 ? -2.311 5.607 -2.367 1.00 97.06 185 ILE A N 1
ATOM 1417 C CA . ILE A 1 185 ? -1.577 5.356 -1.117 1.00 97.06 185 ILE A CA 1
ATOM 1418 C C . ILE A 1 185 ? -1.006 3.948 -1.013 1.00 97.06 185 ILE A C 1
ATOM 1420 O O . ILE A 1 185 ? -0.169 3.694 -0.149 1.00 97.06 185 ILE A O 1
ATOM 1424 N N . GLY A 1 186 ? -1.406 3.038 -1.899 1.00 96.69 186 GLY A N 1
ATOM 1425 C CA . GLY A 1 186 ? -0.927 1.666 -1.877 1.00 96.69 186 GLY A CA 1
ATOM 1426 C C . GLY A 1 186 ? -1.378 0.843 -3.072 1.00 96.69 186 GLY A C 1
ATOM 1427 O O . GLY A 1 186 ? -2.019 1.344 -3.996 1.00 96.69 186 GLY A O 1
ATOM 1428 N N . ILE A 1 187 ? -1.036 -0.438 -3.026 1.00 97.44 187 ILE A N 1
ATOM 1429 C CA . ILE A 1 187 ? -1.390 -1.441 -4.027 1.00 97.44 187 ILE A CA 1
ATOM 1430 C C . ILE A 1 187 ? -2.061 -2.599 -3.290 1.00 97.44 187 ILE A C 1
ATOM 1432 O O . ILE A 1 187 ? -1.499 -3.150 -2.338 1.00 97.44 187 ILE A O 1
ATOM 1436 N N . ALA A 1 188 ? -3.273 -2.942 -3.708 1.00 97.38 188 ALA A N 1
ATOM 1437 C CA . ALA A 1 188 ? -4.044 -4.046 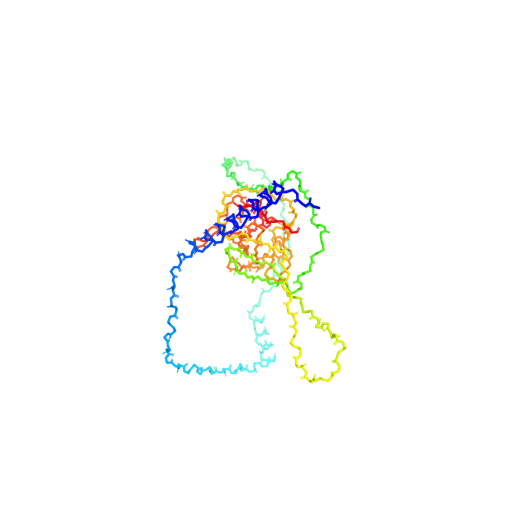-3.161 1.00 97.38 188 ALA A CA 1
ATOM 1438 C C . ALA A 1 188 ? -3.450 -5.400 -3.571 1.00 97.38 188 ALA A C 1
ATOM 1440 O O . ALA A 1 188 ? -2.664 -5.509 -4.514 1.00 97.38 188 ALA A O 1
ATOM 1441 N N . ASN A 1 189 ? -3.836 -6.458 -2.862 1.00 95.88 189 ASN A N 1
ATOM 1442 C CA . ASN A 1 189 ? -3.353 -7.816 -3.125 1.00 95.88 189 ASN A CA 1
ATOM 1443 C C . ASN A 1 189 ? -3.745 -8.340 -4.519 1.00 95.88 189 ASN A C 1
ATOM 1445 O O . ASN A 1 189 ? -3.087 -9.241 -5.034 1.00 95.88 189 ASN A O 1
ATOM 1449 N N . ASP A 1 190 ? -4.794 -7.784 -5.128 1.00 94.81 190 ASP A N 1
ATOM 1450 C CA . ASP A 1 190 ? -5.219 -8.073 -6.503 1.00 94.81 190 ASP A CA 1
ATOM 1451 C C . ASP A 1 190 ? -4.465 -7.244 -7.562 1.00 94.81 190 ASP A C 1
ATOM 1453 O O . ASP A 1 190 ? -4.710 -7.392 -8.758 1.00 94.81 190 ASP A O 1
ATOM 1457 N N . GLY A 1 191 ? -3.545 -6.375 -7.133 1.00 95.44 191 GLY A N 1
ATOM 1458 C CA . GLY A 1 191 ? -2.772 -5.493 -7.996 1.00 95.44 191 GLY A CA 1
ATOM 1459 C C . GLY A 1 191 ? -3.445 -4.161 -8.311 1.00 95.44 191 GLY A C 1
ATOM 1460 O O . GLY A 1 191 ? -2.834 -3.350 -9.003 1.00 95.44 191 GLY A O 1
ATOM 1461 N N . SER A 1 192 ? -4.669 -3.899 -7.845 1.00 96.44 192 SER A N 1
ATOM 1462 C CA . SER A 1 192 ? -5.322 -2.597 -8.025 1.00 96.44 192 SER A CA 1
ATOM 1463 C C . SER A 1 192 ? -4.673 -1.509 -7.161 1.00 96.44 192 SER A C 1
ATOM 1465 O O . SER A 1 192 ? -3.983 -1.791 -6.179 1.00 96.44 192 SER A O 1
ATOM 1467 N N . LEU A 1 193 ? -4.844 -0.243 -7.549 1.00 97.06 193 LEU A N 1
ATOM 1468 C CA . LEU A 1 193 ? -4.367 0.881 -6.744 1.00 97.06 193 LEU A CA 1
ATOM 1469 C C . LEU A 1 193 ? -5.362 1.168 -5.630 1.00 97.06 193 LEU A C 1
ATOM 1471 O O . LEU A 1 193 ? -6.556 1.284 -5.887 1.00 97.06 193 LEU A O 1
ATOM 1475 N N . ILE A 1 194 ? -4.854 1.352 -4.417 1.00 97.56 194 ILE A N 1
ATOM 1476 C CA . ILE A 1 194 ? -5.651 1.800 -3.280 1.00 97.56 194 ILE A CA 1
ATOM 1477 C C . ILE A 1 194 ? -5.599 3.322 -3.264 1.00 97.56 194 ILE A C 1
ATOM 1479 O O . ILE A 1 194 ? -4.517 3.898 -3.094 1.00 97.56 194 ILE A O 1
ATOM 1483 N N . ARG A 1 195 ? -6.752 3.980 -3.425 1.00 96.94 195 ARG A N 1
ATOM 1484 C CA . ARG A 1 195 ? -6.856 5.430 -3.235 1.00 96.94 195 ARG A CA 1
ATOM 1485 C C . ARG A 1 195 ? -7.268 5.764 -1.810 1.00 96.94 195 ARG A C 1
ATOM 1487 O O . ARG A 1 195 ? -8.006 5.025 -1.162 1.00 96.94 195 ARG A O 1
ATOM 1494 N N . ASN A 1 196 ? -6.803 6.902 -1.310 1.00 96.69 196 ASN A N 1
ATOM 1495 C CA . ASN A 1 196 ? -7.014 7.256 0.086 1.00 96.69 196 ASN A CA 1
ATOM 1496 C C . ASN A 1 196 ? -8.480 7.545 0.420 1.00 96.69 196 ASN A C 1
ATOM 1498 O O . ASN A 1 196 ? -8.890 7.342 1.551 1.00 96.69 196 ASN A O 1
ATOM 1502 N N . ASN A 1 197 ? -9.266 8.002 -0.554 1.00 95.06 197 ASN A N 1
ATOM 1503 C CA . ASN A 1 197 ? -10.689 8.312 -0.412 1.00 95.06 197 ASN A CA 1
ATOM 1504 C C . ASN A 1 197 ? -11.610 7.096 -0.637 1.00 95.06 197 ASN A C 1
ATOM 1506 O O . ASN A 1 197 ? -12.819 7.258 -0.769 1.00 95.06 197 ASN A O 1
ATOM 1510 N N . GLU A 1 198 ? -11.052 5.887 -0.720 1.00 94.38 198 GLU A N 1
ATOM 1511 C CA . GLU A 1 198 ? -11.790 4.652 -1.006 1.00 94.38 198 GLU A CA 1
ATOM 1512 C C . GLU A 1 198 ? -11.928 3.740 0.224 1.00 94.38 198 GLU A C 1
ATOM 1514 O O . GLU A 1 198 ? -12.219 2.554 0.082 1.00 94.38 198 GLU A O 1
ATOM 1519 N N . ALA A 1 199 ? -11.774 4.268 1.445 1.00 93.69 199 ALA A N 1
ATOM 1520 C CA . ALA A 1 199 ? -11.876 3.475 2.678 1.00 93.69 199 ALA A CA 1
ATOM 1521 C C . ALA A 1 199 ? -13.190 2.676 2.767 1.00 93.69 199 ALA A C 1
ATOM 1523 O O . ALA A 1 199 ? -13.190 1.510 3.166 1.00 93.69 199 ALA A O 1
ATOM 1524 N N . GLY A 1 200 ? -14.297 3.264 2.298 1.00 93.25 200 GLY A N 1
ATOM 1525 C CA . GLY A 1 200 ? -15.607 2.614 2.257 1.00 93.25 200 GLY A CA 1
ATOM 1526 C C . GLY A 1 200 ? -15.671 1.350 1.387 1.00 93.25 200 GLY A C 1
ATOM 1527 O O . GLY A 1 200 ? -16.460 0.459 1.694 1.00 93.25 200 GLY A O 1
ATOM 1528 N N . LEU A 1 201 ? -14.825 1.216 0.353 1.00 94.19 201 LEU A N 1
ATOM 1529 C CA . LEU A 1 201 ? -14.767 -0.001 -0.477 1.00 94.19 201 LEU A CA 1
ATOM 1530 C C . LEU A 1 201 ? -14.234 -1.204 0.306 1.00 94.19 201 LEU A C 1
ATOM 1532 O O . LEU A 1 201 ? -14.582 -2.348 0.018 1.00 94.19 201 LEU A O 1
ATOM 1536 N N . TYR A 1 202 ? -13.398 -0.939 1.305 1.00 95.62 202 TYR A N 1
ATOM 1537 C CA . TYR A 1 202 ? -12.672 -1.953 2.051 1.00 95.62 202 TYR A CA 1
ATOM 1538 C C . TYR A 1 202 ? -13.252 -2.206 3.452 1.00 95.62 202 TYR A C 1
ATOM 1540 O O . TYR A 1 202 ? -12.808 -3.121 4.143 1.00 95.62 202 TYR A O 1
ATOM 1548 N N . GLY A 1 203 ? -14.283 -1.457 3.863 1.00 92.50 203 GLY A N 1
ATOM 1549 C CA . GLY A 1 203 ? -14.915 -1.582 5.185 1.00 92.50 203 GLY A CA 1
ATOM 1550 C C . GLY A 1 203 ? -15.581 -2.938 5.461 1.00 92.50 203 GLY A C 1
ATOM 1551 O O . GLY A 1 203 ? -15.908 -3.241 6.604 1.00 92.50 203 GLY A O 1
ATOM 1552 N N . VAL A 1 204 ? -15.757 -3.777 4.435 1.00 94.94 204 VAL A N 1
ATOM 1553 C CA . VAL A 1 204 ? -16.261 -5.156 4.572 1.00 94.94 204 VAL A CA 1
ATOM 1554 C C . VAL A 1 204 ? -15.216 -6.130 5.126 1.00 94.94 204 VAL A C 1
ATOM 1556 O O . VAL A 1 204 ? -15.568 -7.225 5.564 1.00 94.94 204 VAL A O 1
ATOM 1559 N N . PHE A 1 205 ? -13.933 -5.764 5.084 1.00 96.81 205 PHE A N 1
ATOM 1560 C CA . PHE A 1 205 ? -12.840 -6.613 5.539 1.00 96.81 205 PHE A CA 1
ATOM 1561 C C . PHE A 1 205 ? -12.601 -6.432 7.038 1.00 96.81 205 PHE A C 1
ATOM 1563 O O . PHE A 1 205 ? -12.552 -5.312 7.540 1.00 96.81 205 PHE A O 1
ATOM 1570 N N . GLY A 1 206 ? -12.424 -7.544 7.755 1.00 95.81 206 GLY A N 1
ATOM 1571 C CA . GLY A 1 206 ? -12.078 -7.519 9.177 1.00 95.81 206 GLY A CA 1
ATOM 1572 C C . GLY A 1 206 ? -10.608 -7.147 9.425 1.00 95.81 206 GLY A C 1
ATOM 1573 O O . GLY A 1 206 ? -9.796 -7.185 8.496 1.00 95.81 206 GLY A O 1
ATOM 1574 N N . PRO A 1 207 ? -10.219 -6.895 10.686 1.00 95.50 207 PRO A N 1
ATOM 1575 C CA . PRO A 1 207 ? -8.902 -6.347 11.025 1.00 95.50 207 PRO A CA 1
ATOM 1576 C C . PRO A 1 207 ? -7.747 -7.310 10.717 1.00 95.50 207 PRO A C 1
ATOM 1578 O O . PRO A 1 207 ? -6.618 -6.892 10.537 1.00 95.50 207 PRO A O 1
ATOM 1581 N N . GLN A 1 208 ? -8.007 -8.615 10.615 1.00 95.25 208 GLN A N 1
ATOM 1582 C CA . GLN A 1 208 ? -6.983 -9.614 10.270 1.00 95.25 208 GLN A CA 1
ATOM 1583 C C . GLN A 1 208 ? -6.822 -9.817 8.755 1.00 95.25 208 GLN A C 1
ATOM 1585 O O . GLN A 1 208 ? -5.974 -10.589 8.314 1.00 95.25 208 GLN A O 1
ATOM 1590 N N . THR A 1 209 ? -7.660 -9.171 7.939 1.00 97.25 209 THR A N 1
ATOM 1591 C CA . THR A 1 209 ? -7.607 -9.309 6.482 1.00 97.25 209 THR A CA 1
ATOM 1592 C C . THR A 1 209 ? -6.698 -8.237 5.911 1.00 97.25 209 THR A C 1
ATOM 1594 O O . THR A 1 209 ? -7.032 -7.055 5.954 1.00 97.25 209 THR A O 1
ATOM 1597 N N . GLN A 1 210 ? -5.558 -8.651 5.362 1.00 96.94 210 GLN A N 1
ATOM 1598 C CA . GLN A 1 210 ? -4.691 -7.744 4.622 1.00 96.94 210 GLN A CA 1
ATOM 1599 C C . GLN A 1 210 ? -5.358 -7.390 3.289 1.00 96.94 210 GLN A C 1
ATOM 1601 O O . GLN A 1 210 ? -5.683 -8.275 2.500 1.00 96.94 210 GLN A O 1
ATOM 1606 N N . ILE A 1 211 ? -5.528 -6.100 3.032 1.00 97.44 211 ILE A N 1
ATOM 1607 C CA . ILE A 1 211 ? -6.051 -5.546 1.780 1.00 97.44 211 ILE A CA 1
ATOM 1608 C C . ILE A 1 211 ? -4.920 -5.392 0.764 1.00 97.44 211 ILE A C 1
ATOM 1610 O O . ILE A 1 211 ? -5.089 -5.697 -0.415 1.00 97.44 211 ILE A O 1
ATOM 1614 N N . GLY A 1 212 ? -3.756 -4.933 1.224 1.00 96.38 212 GLY A N 1
ATOM 1615 C CA . GLY A 1 212 ? -2.624 -4.615 0.365 1.00 96.38 212 GLY A CA 1
ATOM 1616 C C . GLY A 1 212 ? -1.438 -4.063 1.134 1.00 96.38 212 GLY A C 1
ATOM 1617 O O . GLY A 1 212 ? -1.311 -4.265 2.342 1.00 96.38 212 GLY A O 1
ATOM 1618 N N . PHE A 1 213 ? -0.585 -3.339 0.420 1.00 96.19 213 PHE A N 1
ATOM 1619 C CA . PHE A 1 213 ? 0.571 -2.652 0.980 1.00 96.19 213 PHE A CA 1
ATOM 1620 C C . PHE A 1 213 ? 0.539 -1.173 0.622 1.00 96.19 213 PHE A C 1
ATOM 1622 O O . PHE A 1 213 ? 0.286 -0.809 -0.526 1.00 96.19 213 PHE A O 1
ATOM 1629 N N . ALA A 1 214 ? 0.823 -0.329 1.606 1.00 96.19 214 ALA A N 1
ATOM 1630 C CA . ALA A 1 214 ? 1.033 1.091 1.405 1.00 96.19 214 ALA A CA 1
ATOM 1631 C C . ALA A 1 214 ? 2.325 1.348 0.612 1.00 96.19 214 ALA A C 1
ATOM 1633 O O . ALA A 1 214 ? 3.215 0.496 0.539 1.00 96.19 214 ALA A O 1
ATOM 1634 N N . LEU A 1 215 ? 2.445 2.538 0.023 1.00 95.31 215 LEU A N 1
ATOM 1635 C CA . LEU A 1 215 ? 3.631 2.937 -0.744 1.00 95.31 215 LEU A CA 1
ATOM 1636 C C . LEU A 1 215 ? 4.897 3.036 0.116 1.00 95.31 215 LEU A C 1
ATOM 1638 O O . LEU A 1 215 ? 6.000 2.940 -0.414 1.00 95.31 215 LEU A O 1
ATOM 1642 N N . ASP A 1 216 ? 4.763 3.194 1.430 1.00 93.88 216 ASP A N 1
ATOM 1643 C CA . ASP A 1 216 ? 5.869 3.105 2.390 1.00 93.88 216 ASP A CA 1
ATOM 1644 C C . ASP A 1 216 ? 6.130 1.669 2.888 1.00 93.88 216 ASP A C 1
ATOM 1646 O O . ASP A 1 216 ? 6.949 1.460 3.778 1.00 93.88 216 ASP A O 1
ATOM 1650 N N . GLY A 1 217 ? 5.447 0.679 2.305 1.00 93.31 217 GLY A N 1
ATOM 1651 C CA . GLY A 1 217 ? 5.704 -0.748 2.468 1.00 93.31 217 GLY A CA 1
ATOM 1652 C C . GLY A 1 217 ? 4.992 -1.445 3.626 1.00 93.31 217 GLY A C 1
ATOM 1653 O O . GLY A 1 217 ? 4.991 -2.686 3.669 1.00 93.31 217 GLY A O 1
ATOM 1654 N N . TYR A 1 218 ? 4.338 -0.696 4.517 1.00 94.44 218 TYR A N 1
ATOM 1655 C CA . TYR A 1 218 ? 3.542 -1.291 5.588 1.00 94.44 218 TYR A CA 1
ATOM 1656 C C . TYR A 1 218 ? 2.259 -1.941 5.045 1.00 94.44 218 TYR A C 1
ATOM 1658 O O . TYR A 1 218 ? 1.675 -1.466 4.067 1.00 94.44 218 TYR A O 1
ATOM 1666 N N . PRO A 1 219 ? 1.811 -3.055 5.646 1.00 95.62 219 PRO A N 1
ATOM 1667 C CA . PRO A 1 219 ? 0.544 -3.678 5.284 1.00 95.62 219 PRO A CA 1
ATOM 1668 C C . PRO A 1 219 ? -0.641 -2.770 5.627 1.00 95.62 219 PRO A C 1
ATOM 1670 O O . PRO A 1 219 ? -0.621 -2.056 6.630 1.00 95.62 219 PRO A O 1
ATOM 1673 N N . ILE A 1 220 ? -1.674 -2.833 4.791 1.00 97.44 220 ILE A N 1
ATOM 1674 C CA . ILE A 1 220 ? -2.978 -2.209 5.018 1.00 97.44 220 ILE A CA 1
ATOM 1675 C C . ILE A 1 220 ? -3.971 -3.331 5.304 1.00 97.44 220 ILE A C 1
ATOM 1677 O O . ILE A 1 220 ? -4.097 -4.266 4.510 1.00 97.44 220 ILE A O 1
ATOM 1681 N N . TYR A 1 221 ? -4.676 -3.228 6.419 1.00 97.62 221 TYR A N 1
ATOM 1682 C CA . TYR A 1 221 ? -5.659 -4.182 6.910 1.00 97.62 221 TYR A CA 1
ATOM 1683 C C . TYR A 1 221 ? -7.059 -3.569 6.958 1.00 97.62 221 TYR A C 1
ATOM 1685 O O . TYR A 1 221 ? -7.226 -2.354 6.856 1.00 97.62 221 TYR A O 1
ATOM 1693 N N . GLY A 1 222 ? -8.066 -4.432 7.102 1.00 97.50 222 GLY A N 1
ATOM 1694 C CA . GLY A 1 222 ? -9.470 -4.048 7.221 1.00 97.50 222 GLY A CA 1
ATOM 1695 C C . GLY A 1 222 ? -9.827 -3.261 8.486 1.00 97.50 222 GLY A C 1
ATOM 1696 O O . GLY A 1 222 ? -8.971 -2.735 9.198 1.00 97.50 222 GLY A O 1
ATOM 1697 N N . LEU A 1 223 ? -11.129 -3.172 8.748 1.00 96.75 223 LEU A N 1
ATOM 1698 C CA . LEU A 1 223 ? -11.712 -2.383 9.829 1.00 96.75 223 LEU A CA 1
ATOM 1699 C C . LEU A 1 223 ? -11.253 -2.884 11.202 1.00 96.75 223 LEU A C 1
ATOM 1701 O O . LEU A 1 223 ? -11.487 -4.042 11.549 1.00 96.75 223 LEU A O 1
ATOM 1705 N N . SER A 1 224 ? -10.640 -2.001 11.988 1.00 95.31 224 SER A N 1
ATOM 1706 C CA . SER A 1 224 ? -10.235 -2.255 13.370 1.00 95.31 224 SER A CA 1
ATOM 1707 C C . SER A 1 224 ? -10.967 -1.329 14.335 1.00 95.31 224 SER A C 1
ATOM 1709 O O . SER A 1 224 ? -11.198 -0.162 14.033 1.00 95.31 224 SER A O 1
ATOM 1711 N N . ASN A 1 225 ? -11.295 -1.865 15.511 1.00 92.88 225 ASN A N 1
ATOM 1712 C CA . ASN A 1 225 ? -11.894 -1.119 16.624 1.00 92.88 225 ASN A CA 1
ATOM 1713 C C . ASN A 1 225 ? -10.851 -0.716 17.681 1.00 92.88 225 ASN A C 1
ATOM 1715 O O . ASN A 1 225 ? -11.208 -0.216 18.746 1.00 92.88 225 ASN A O 1
ATOM 1719 N N . ASN A 1 226 ? -9.574 -1.007 17.433 1.00 93.12 226 ASN A N 1
ATOM 1720 C CA . ASN A 1 226 ? -8.492 -0.639 18.332 1.00 93.12 226 ASN A CA 1
ATOM 1721 C C . ASN A 1 226 ? -8.095 0.827 18.140 1.00 93.12 226 ASN A C 1
ATOM 1723 O O . ASN A 1 226 ? -8.327 1.428 17.090 1.00 93.12 226 ASN A O 1
ATOM 1727 N N . THR A 1 227 ? -7.429 1.384 19.150 1.00 92.31 227 THR A N 1
ATOM 1728 C CA . THR A 1 227 ? -6.856 2.727 19.072 1.00 92.31 227 THR A CA 1
ATOM 1729 C C . THR A 1 227 ? -5.733 2.766 18.036 1.00 92.31 227 THR A C 1
ATOM 1731 O O . THR A 1 227 ? -4.722 2.079 18.180 1.00 92.31 227 THR A O 1
ATOM 1734 N N . GLN A 1 228 ? -5.916 3.594 17.011 1.00 93.62 228 GLN A N 1
ATOM 1735 C CA . GLN A 1 228 ? -4.925 3.859 15.970 1.00 93.62 228 GLN A CA 1
ATOM 1736 C C . GLN A 1 228 ? -4.096 5.100 16.333 1.00 93.62 228 GLN A C 1
ATOM 1738 O O . GLN A 1 228 ? -4.533 5.956 17.103 1.00 93.62 228 GLN A O 1
ATOM 1743 N N . ASP A 1 229 ? -2.886 5.191 15.790 1.00 93.56 229 ASP A N 1
ATOM 1744 C CA . ASP A 1 229 ? -2.066 6.395 15.837 1.00 93.56 229 ASP A CA 1
ATOM 1745 C C . ASP A 1 229 ? -2.608 7.487 14.899 1.00 93.56 229 ASP A C 1
ATOM 1747 O O . ASP A 1 229 ? -3.584 7.299 14.170 1.00 93.56 229 ASP A O 1
ATOM 1751 N N . GLU A 1 230 ? -1.944 8.642 14.883 1.00 93.38 230 GLU A N 1
ATOM 1752 C CA . GLU A 1 230 ? -2.371 9.779 14.062 1.00 93.38 230 GLU A CA 1
ATOM 1753 C C . GLU A 1 230 ? -2.391 9.500 12.550 1.00 93.38 230 GLU A C 1
ATOM 1755 O O . GLU A 1 230 ? -3.145 10.144 11.820 1.00 93.38 230 GLU A O 1
ATOM 1760 N N . CYS A 1 231 ? -1.590 8.539 12.075 1.00 94.12 231 CYS A N 1
ATOM 1761 C CA . CYS A 1 231 ? -1.536 8.137 10.674 1.00 94.12 231 CYS A CA 1
ATOM 1762 C C . CYS A 1 231 ? -2.590 7.073 10.325 1.00 94.12 231 CYS A C 1
ATOM 1764 O O . CYS A 1 231 ? -2.807 6.812 9.140 1.00 94.12 231 CYS A O 1
ATOM 1766 N N . GLY A 1 232 ? -3.281 6.501 11.316 1.00 94.38 232 GLY A N 1
ATOM 1767 C CA . GLY A 1 232 ? -4.248 5.416 11.136 1.00 94.38 232 GLY A CA 1
ATOM 1768 C C . GLY A 1 232 ? -3.624 4.021 11.226 1.00 94.38 232 GLY A C 1
ATOM 1769 O O . GLY A 1 232 ? -4.167 3.064 10.667 1.00 94.38 232 GLY A O 1
ATOM 1770 N N . GLY A 1 233 ? -2.457 3.899 11.862 1.00 94.19 233 GLY A N 1
ATOM 1771 C CA . GLY A 1 233 ? -1.787 2.624 12.092 1.00 94.19 233 GLY A CA 1
ATOM 1772 C C . GLY A 1 233 ? -1.854 2.149 13.537 1.00 94.19 233 GLY A C 1
ATOM 1773 O O . GLY A 1 233 ? -2.027 2.924 14.469 1.00 94.19 233 GLY A O 1
ATOM 1774 N N . GLU A 1 234 ? -1.705 0.847 13.737 1.00 94.12 234 GLU A N 1
ATOM 1775 C CA . GLU A 1 234 ? -1.612 0.231 15.061 1.00 94.12 234 GLU A CA 1
ATOM 1776 C C . GLU A 1 234 ? -0.616 -0.936 15.048 1.00 94.12 234 GLU A C 1
ATOM 1778 O O . GLU A 1 234 ? -0.193 -1.416 13.991 1.00 94.12 234 GLU A O 1
ATOM 1783 N N . ILE A 1 235 ? -0.219 -1.392 16.240 1.00 93.50 235 ILE A N 1
ATOM 1784 C CA . ILE A 1 235 ? 0.689 -2.529 16.410 1.00 93.50 235 ILE A CA 1
ATOM 1785 C C . ILE A 1 235 ? -0.110 -3.732 16.904 1.00 93.50 235 ILE A C 1
ATOM 1787 O O . ILE A 1 235 ? -0.519 -3.782 18.063 1.00 93.50 235 ILE A O 1
ATOM 1791 N N . VAL A 1 236 ? -0.250 -4.745 16.049 1.00 91.25 236 VAL A N 1
ATOM 1792 C CA . VAL A 1 236 ? -0.912 -6.015 16.379 1.00 91.25 236 VAL A CA 1
ATOM 1793 C C . VAL A 1 236 ? 0.107 -7.139 16.238 1.00 91.25 236 VAL A C 1
ATOM 1795 O O . VAL A 1 236 ? 0.791 -7.256 15.225 1.00 91.25 236 VAL A O 1
ATOM 1798 N N . GLY A 1 237 ? 0.279 -7.951 17.285 1.00 89.00 237 GLY A N 1
ATOM 1799 C CA . GLY A 1 237 ? 1.247 -9.056 17.263 1.00 89.00 237 GLY A CA 1
ATOM 1800 C C . GLY A 1 237 ? 2.709 -8.615 17.086 1.00 89.00 237 GLY A C 1
ATOM 1801 O O . GLY A 1 237 ? 3.526 -9.381 16.584 1.00 89.00 237 GLY A O 1
ATOM 1802 N N . GLY A 1 238 ? 3.044 -7.378 17.470 1.00 89.50 238 GLY A N 1
ATOM 1803 C CA . GLY A 1 238 ? 4.390 -6.815 17.314 1.00 89.50 238 GLY A CA 1
ATOM 1804 C C . GLY A 1 238 ? 4.708 -6.300 15.907 1.00 89.50 238 GLY A C 1
ATOM 1805 O O . GLY A 1 238 ? 5.847 -5.910 15.658 1.00 89.50 238 GLY A O 1
ATOM 1806 N N . GLN A 1 239 ? 3.729 -6.273 14.999 1.00 89.75 239 GLN A N 1
ATOM 1807 C CA . GLN A 1 239 ? 3.873 -5.711 13.660 1.00 89.75 239 GLN A CA 1
ATOM 1808 C C . GLN A 1 239 ? 2.999 -4.471 13.504 1.00 89.75 239 GLN A C 1
ATOM 1810 O O . GLN A 1 239 ? 1.825 -4.476 13.869 1.00 89.75 239 GLN A O 1
ATOM 1815 N N . TYR A 1 240 ? 3.590 -3.412 12.955 1.00 93.38 240 TYR A N 1
ATOM 1816 C CA . TYR A 1 240 ? 2.863 -2.207 12.581 1.00 93.38 240 TYR A CA 1
ATOM 1817 C C . TYR A 1 240 ? 2.150 -2.414 11.243 1.00 93.38 240 TYR A C 1
ATOM 1819 O O . TYR A 1 240 ? 2.729 -2.969 10.303 1.00 93.38 240 TYR A O 1
ATOM 1827 N N . GLY A 1 241 ? 0.918 -1.934 11.149 1.00 94.88 241 GLY A N 1
ATOM 1828 C CA . GLY A 1 241 ? 0.166 -1.852 9.902 1.00 94.88 241 GLY A CA 1
ATOM 1829 C C . GLY A 1 241 ? -0.849 -0.722 9.958 1.00 94.88 241 GLY A C 1
ATOM 1830 O O . GLY A 1 241 ? -1.187 -0.248 11.041 1.00 94.88 241 GLY A O 1
ATOM 1831 N N . TYR A 1 242 ? -1.337 -0.307 8.795 1.00 96.69 242 TYR A N 1
ATOM 1832 C CA . TYR A 1 242 ? -2.482 0.593 8.688 1.00 96.69 242 TYR A CA 1
ATOM 1833 C C . TYR A 1 242 ? -3.770 -0.206 8.794 1.00 96.69 242 TYR A C 1
ATOM 1835 O O . TYR A 1 242 ? -3.866 -1.282 8.208 1.00 96.69 242 TYR A O 1
ATOM 1843 N N . TYR A 1 243 ? -4.761 0.320 9.501 1.00 97.25 243 TYR A N 1
ATOM 1844 C CA . TYR A 1 243 ? -6.047 -0.347 9.691 1.00 97.25 243 TYR A CA 1
ATOM 1845 C C . TYR A 1 243 ? -7.163 0.633 9.417 1.00 97.25 243 TYR A C 1
ATOM 1847 O O . TYR A 1 243 ? -7.089 1.781 9.840 1.00 97.25 243 TYR A O 1
ATOM 1855 N N . LEU A 1 244 ? -8.221 0.206 8.738 1.00 97.00 244 LEU A N 1
ATOM 1856 C CA . LEU A 1 244 ? -9.374 1.080 8.531 1.00 97.00 244 LEU A CA 1
ATOM 1857 C C . LEU A 1 244 ? -10.056 1.378 9.869 1.00 97.00 244 LEU A C 1
ATOM 1859 O O . LEU A 1 244 ? -10.012 0.568 10.795 1.00 97.00 244 LEU A O 1
ATOM 1863 N N . SER A 1 245 ? -10.702 2.534 9.967 1.00 94.88 245 SER A N 1
ATOM 1864 C CA . SER A 1 245 ? -11.537 2.903 11.113 1.00 94.88 245 SER A CA 1
ATOM 1865 C C . SER A 1 245 ? -12.905 3.361 10.617 1.00 94.88 245 SER A C 1
ATOM 1867 O O . SER A 1 245 ? -13.017 3.941 9.540 1.00 94.88 245 SER A O 1
ATOM 1869 N N . SER A 1 246 ? -13.948 3.094 11.403 1.00 92.56 246 SER A N 1
ATOM 1870 C CA . SER A 1 246 ? -15.311 3.566 11.136 1.00 92.56 246 SER A CA 1
ATOM 1871 C C . SER A 1 246 ? -15.478 5.063 11.390 1.00 92.56 246 SER A C 1
ATOM 1873 O O . SER A 1 246 ? -16.488 5.639 11.005 1.00 92.56 246 SER A O 1
ATOM 1875 N N . GLU A 1 247 ? -14.507 5.683 12.057 1.00 90.94 247 GLU A N 1
ATOM 1876 C CA . GLU A 1 247 ? -14.524 7.097 12.435 1.00 90.94 247 GLU A CA 1
ATOM 1877 C C . GLU A 1 247 ? -13.888 7.999 11.368 1.00 90.94 247 GLU A C 1
ATOM 1879 O O . GLU A 1 247 ? -13.965 9.221 11.473 1.00 90.94 247 GLU A O 1
ATOM 1884 N N . ARG A 1 248 ? -13.252 7.416 10.341 1.00 90.62 248 ARG A N 1
ATOM 1885 C CA . ARG A 1 248 ? -12.535 8.154 9.293 1.00 90.62 248 ARG A CA 1
ATOM 1886 C C . ARG A 1 248 ? -12.919 7.685 7.895 1.00 90.62 248 ARG A C 1
ATOM 1888 O O . ARG A 1 248 ? -13.079 6.498 7.640 1.00 90.62 248 ARG A O 1
ATOM 1895 N N . GLU A 1 249 ? -13.010 8.636 6.969 1.00 91.81 249 GLU A N 1
ATOM 1896 C CA . GLU A 1 249 ? -13.323 8.371 5.555 1.00 91.81 249 GLU A CA 1
ATOM 1897 C C . GLU A 1 249 ? -12.073 8.064 4.706 1.00 91.81 249 GLU A C 1
ATOM 1899 O O . GLU A 1 249 ? -12.180 7.703 3.533 1.00 91.81 249 GLU A O 1
ATOM 1904 N N . THR A 1 250 ? -10.878 8.206 5.287 1.00 95.38 250 THR A N 1
ATOM 1905 C CA . THR A 1 250 ? -9.584 7.974 4.630 1.00 95.38 250 THR A CA 1
ATOM 1906 C C . THR A 1 250 ? -9.020 6.587 4.941 1.00 95.38 250 THR A C 1
ATOM 1908 O O . THR A 1 250 ? -9.341 6.000 5.972 1.00 95.38 250 THR A O 1
ATOM 1911 N N . VAL A 1 251 ? -8.140 6.050 4.085 1.00 96.25 251 VAL A N 1
ATOM 1912 C CA . VAL A 1 251 ? -7.408 4.793 4.359 1.00 96.25 251 VAL A CA 1
ATOM 1913 C C . VAL A 1 251 ? -6.219 5.023 5.288 1.00 96.25 251 VAL A C 1
ATOM 1915 O O . VAL A 1 251 ? -5.968 4.207 6.166 1.00 96.25 251 VAL A O 1
ATOM 1918 N N . LEU A 1 252 ? -5.537 6.162 5.200 1.00 96.12 252 LEU A N 1
ATOM 1919 C CA . LEU A 1 252 ? -4.519 6.632 6.153 1.00 96.12 252 LEU A CA 1
ATOM 1920 C C . LEU A 1 252 ? -4.456 8.166 6.143 1.00 96.12 252 LEU A C 1
ATOM 1922 O O . LEU A 1 252 ? -4.873 8.807 5.177 1.00 96.12 252 LEU A O 1
ATOM 1926 N N . ASN A 1 253 ? -3.934 8.763 7.211 1.00 96.38 253 ASN A N 1
ATOM 1927 C CA . ASN A 1 253 ? -3.785 10.222 7.316 1.00 96.38 253 ASN A CA 1
ATOM 1928 C C . ASN A 1 253 ? -2.378 10.701 6.945 1.00 96.38 253 ASN A C 1
ATOM 1930 O O . ASN A 1 253 ? -2.207 11.818 6.458 1.00 96.38 253 ASN A O 1
ATOM 1934 N N . CYS A 1 254 ? -1.377 9.850 7.157 1.00 95.38 254 CYS A N 1
ATOM 1935 C CA . CYS A 1 254 ? 0.016 10.066 6.794 1.00 95.38 254 CYS A CA 1
ATOM 1936 C C . CYS A 1 254 ? 0.719 8.723 6.597 1.00 95.38 254 CYS A C 1
ATOM 1938 O O . CYS A 1 254 ? 0.234 7.687 7.043 1.00 95.38 254 CYS A O 1
ATOM 1940 N N . PHE A 1 255 ? 1.869 8.740 5.931 1.00 95.31 255 PHE A N 1
ATOM 1941 C CA . PHE A 1 255 ? 2.776 7.600 5.933 1.00 95.31 255 PHE A CA 1
ATOM 1942 C C . PHE A 1 255 ? 3.673 7.669 7.166 1.00 95.31 255 PHE A C 1
ATOM 1944 O O . PHE A 1 255 ? 4.188 8.731 7.501 1.00 95.31 255 PHE A O 1
ATOM 1951 N N . THR A 1 256 ? 3.908 6.541 7.815 1.00 92.88 256 THR A N 1
ATOM 1952 C CA . THR A 1 256 ? 4.871 6.360 8.904 1.00 92.88 256 THR A CA 1
ATOM 1953 C C . THR A 1 256 ? 6.275 6.086 8.359 1.00 92.88 256 THR A C 1
ATOM 1955 O O . THR A 1 256 ? 7.245 6.205 9.107 1.00 92.88 256 THR A O 1
ATOM 1958 N N . GLY A 1 257 ? 6.406 5.799 7.058 1.00 89.88 257 GLY A N 1
ATOM 1959 C CA . GLY A 1 257 ? 7.673 5.776 6.333 1.00 89.88 257 GLY A CA 1
ATOM 1960 C C . GLY A 1 257 ? 7.710 6.685 5.105 1.00 89.88 257 GLY A C 1
ATOM 1961 O O . GLY A 1 257 ? 6.830 7.507 4.855 1.00 89.88 257 GLY A O 1
ATOM 1962 N N . ARG A 1 258 ? 8.782 6.552 4.319 1.00 90.62 258 ARG A N 1
ATOM 1963 C CA . ARG A 1 258 ? 8.928 7.281 3.055 1.00 90.62 258 ARG A CA 1
ATOM 1964 C C . ARG A 1 258 ? 8.199 6.520 1.938 1.00 90.62 258 ARG A C 1
ATOM 1966 O O . ARG A 1 258 ? 8.617 5.398 1.653 1.00 90.62 258 ARG A O 1
ATOM 1973 N N . PRO A 1 259 ? 7.190 7.114 1.274 1.00 92.06 259 PRO A N 1
ATOM 1974 C CA . PRO A 1 259 ? 6.475 6.436 0.203 1.00 92.06 259 PRO A CA 1
ATOM 1975 C C . PRO A 1 259 ? 7.340 6.298 -1.057 1.00 92.06 259 PRO A C 1
ATOM 1977 O O . PRO A 1 259 ? 8.072 7.221 -1.436 1.00 92.06 259 PRO A O 1
ATOM 1980 N N . SER A 1 260 ? 7.231 5.148 -1.716 1.00 91.44 260 SER A N 1
ATOM 1981 C CA . SER A 1 260 ? 7.746 4.912 -3.064 1.00 91.44 260 SER A CA 1
ATOM 1982 C C . SER A 1 260 ? 6.879 5.607 -4.114 1.00 91.44 260 SER A C 1
ATOM 1984 O O . SER A 1 260 ? 5.673 5.771 -3.942 1.00 91.44 260 SER A O 1
ATOM 1986 N N . SER A 1 261 ? 7.496 6.019 -5.219 1.00 88.06 261 SER A N 1
ATOM 1987 C CA . SER A 1 261 ? 6.785 6.574 -6.373 1.00 88.06 261 SER A CA 1
ATOM 1988 C C . SER A 1 261 ? 6.255 5.466 -7.281 1.00 88.06 261 SER A C 1
ATOM 1990 O O . SER A 1 261 ? 6.934 4.454 -7.468 1.00 88.06 261 SER A O 1
ATOM 1992 N N . ILE A 1 262 ? 5.095 5.714 -7.884 1.00 82.62 262 ILE A N 1
ATOM 1993 C CA . ILE A 1 262 ? 4.422 4.866 -8.874 1.00 82.62 262 ILE A CA 1
ATOM 1994 C C . ILE A 1 262 ? 4.281 5.579 -10.219 1.00 82.62 262 ILE A C 1
ATOM 1996 O O . ILE A 1 262 ? 4.258 6.832 -10.219 1.00 82.62 262 ILE A O 1
#

pLDDT: mean 78.9, std 18.94, range [37.06, 97.62]

Nearest PDB structures (foldseek):
  5zul-assembly1_C-2  TM=2.954E-01  e=5.003E-01  Mycobacterium marinum M
  3guf-assembly1_B  TM=3.055E-01  e=7.142E-01  Xanthomonas citri
  6l6m-assembly1_A  TM=2.806E-01  e=1.218E+00  Entamoeba histolytica

Sequence (262 aa):
MFRTRDFVLLFVTIVFLIMAISATLFKTQTKSDSQDSQIQFVDSAQEEYSAEIILPESVSRESKLAEMKRKIAESGEVSISAPVDEEMGIEEEVVAEVVSEESLQSELINCPSYSTYAGAWSPDGVKFELSGGVRLVYRDVVSEPKTVSASTSSSSTEPLINRFVLVELPISPIVSKSCIPTDVIGIANDGSLIRNNEAGLYGVFGPQTQIGFALDGYPIYGLSNNTQDECGGEIVGGQYGYYLSSERETVLNCFTGRPSSI

Foldseek 3Di:
DDDPVVVVVVVVVVVVVVVVVVVVVVVVVVPPPDDPPPPDPDPDDDDPDDDDPPDPDCCDPVNVVVVVVVVVVVVPDPDPDDDDDDDDDDDDDDPDPPPPPPPCQQAFFADPQEDADPDDFDLPQWDWDDDPQKIWTKHWDFDDPPPPDDDDDPDPDDTDIDIGTDWIAHNDQAQDKAHHRYQFFFAFNSRHTDGFQCLVVQQVFDQPAFGGATQNGATQGYEDPDDADSFQWDADPNGIHHYRYPVDSTSTRIDSGDGIDD

Radius of gyration: 32.27 Å; Cα contacts (8 Å, |Δi|>4): 339; chains: 1; bounding box: 106×65×74 Å

Mean predicted aligned error: 19.63 Å